Protein AF-0000000085178852 (afdb_homodimer)

Foldseek 3Di:
DPPPPPPPPCPPPPPPAAKFQADAPVRVVVLVVVDPWDWDWDDDPNFIWIFTQFPNATKIWGQDDQDPVHGFKIKIKGWDDDPDADDPVLQVVCVVPDPQWHWDADPVRIIMIMGMGGRNVIDGSVVVVVSVVVVSVSVVVVCVSGPPD/DPPPPPPPPCPPPPPPFAWFQADAPVRVVVLVVVDPWDWDWDDDPNFIWIFTQFPNATKIKGQDDQDPVHGFKIKIKGWDDDPDADDPVLQVVCVVPDPQWHWDADPVRIIMIMGMGGRNVIDGSVVVVVSVVVVSVSVVVVCVSGPPD

Structure (mmCIF, N/CA/C/O backbone):
data_AF-0000000085178852-model_v1
#
loop_
_entity.id
_entity.type
_entity.pdbx_description
1 polymer 'Bacterial sensory transduction regulator'
#
loop_
_atom_site.group_PDB
_atom_site.id
_atom_site.type_symbol
_atom_site.label_atom_id
_atom_site.label_alt_id
_atom_site.label_comp_id
_atom_site.label_asym_id
_atom_site.label_entity_id
_atom_site.label_seq_id
_atom_site.pdbx_PDB_ins_code
_atom_site.Cartn_x
_atom_site.Cartn_y
_atom_site.Cartn_z
_atom_site.occupancy
_atom_site.B_iso_or_equiv
_atom_site.auth_seq_id
_atom_site.auth_comp_id
_atom_site.auth_asym_id
_atom_site.auth_atom_id
_atom_site.pdbx_PDB_model_num
ATOM 1 N N . MET A 1 1 ? -17.406 60.781 24.25 1 46.75 1 MET A N 1
ATOM 2 C CA . MET A 1 1 ? -17.312 59.375 24.594 1 46.75 1 MET A CA 1
ATOM 3 C C . MET A 1 1 ? -16.875 58.531 23.391 1 46.75 1 MET A C 1
ATOM 5 O O . MET A 1 1 ? -17.625 58.438 22.406 1 46.75 1 MET A O 1
ATOM 9 N N . ARG A 1 2 ? -15.539 58.5 23 1 60.78 2 ARG A N 1
ATOM 10 C CA . ARG A 1 2 ? -14.93 57.719 21.922 1 60.78 2 ARG A CA 1
ATOM 11 C C . ARG A 1 2 ? -15.078 56.219 22.203 1 60.78 2 ARG A C 1
ATOM 13 O O . ARG A 1 2 ? -14.648 55.75 23.25 1 60.78 2 ARG A O 1
ATOM 20 N N . ILE A 1 3 ? -16.094 55.625 21.688 1 59.5 3 ILE A N 1
ATOM 21 C CA . ILE A 1 3 ? -16.312 54.188 21.75 1 59.5 3 ILE A CA 1
ATOM 22 C C . ILE A 1 3 ? -15.18 53.469 21.016 1 59.5 3 ILE A C 1
ATOM 24 O O . ILE A 1 3 ? -14.984 53.688 19.812 1 59.5 3 ILE A O 1
ATOM 28 N N . LEU A 1 4 ? -14.078 53.188 21.75 1 59.62 4 LEU A N 1
ATOM 29 C CA . LEU A 1 4 ? -13.047 52.281 21.234 1 59.62 4 LEU A CA 1
ATOM 30 C C . LEU A 1 4 ? -13.617 50.906 20.891 1 59.62 4 LEU A C 1
ATOM 32 O O . LEU A 1 4 ? -14.102 50.219 21.781 1 59.62 4 LEU A O 1
ATOM 36 N N . VAL A 1 5 ? -14.039 50.656 19.641 1 57.19 5 VAL A N 1
ATOM 37 C CA . VAL A 1 5 ? -14.477 49.375 19.141 1 57.19 5 VAL A CA 1
ATOM 38 C C . VAL A 1 5 ? -13.289 48.406 19.109 1 57.19 5 VAL A C 1
ATOM 40 O O . VAL A 1 5 ? -12.32 48.625 18.375 1 57.19 5 VAL A O 1
ATOM 43 N N . ILE A 1 6 ? -12.961 47.719 20.234 1 55.25 6 ILE A N 1
ATOM 44 C CA . ILE A 1 6 ? -11.992 46.625 20.219 1 55.25 6 ILE A CA 1
ATOM 45 C C . ILE A 1 6 ? -12.469 45.531 19.281 1 55.25 6 ILE A C 1
ATOM 47 O O . ILE A 1 6 ? -13.523 44.938 19.5 1 55.25 6 ILE A O 1
ATOM 51 N N . LEU A 1 7 ? -12.133 45.562 18 1 52.34 7 LEU A N 1
ATOM 52 C CA . LEU A 1 7 ? -12.367 44.438 17.078 1 52.34 7 LEU A CA 1
ATOM 53 C C . LEU A 1 7 ? -11.672 43.188 17.578 1 52.34 7 LEU A C 1
ATOM 55 O O . LEU A 1 7 ? -10.445 43.125 17.594 1 52.34 7 LEU A O 1
ATOM 59 N N . LEU A 1 8 ? -12.289 42.438 18.531 1 49.09 8 LEU A N 1
ATOM 60 C CA . LEU A 1 8 ? -11.797 41.125 18.891 1 49.09 8 LEU A CA 1
ATOM 61 C C . LEU A 1 8 ? -11.75 40.219 17.672 1 49.09 8 LEU A C 1
ATOM 63 O O . LEU A 1 8 ? -12.789 39.844 17.109 1 49.09 8 LEU A O 1
ATOM 67 N N . MET A 1 9 ? -10.75 40.312 16.891 1 46.34 9 MET A N 1
ATOM 68 C CA . MET A 1 9 ? -10.539 39.312 15.844 1 46.34 9 MET A CA 1
ATOM 69 C C . MET A 1 9 ? -10.508 37.906 16.438 1 46.34 9 MET A C 1
ATOM 71 O O . MET A 1 9 ? -9.617 37.594 17.234 1 46.34 9 MET A O 1
ATOM 75 N N . LEU A 1 10 ? -11.695 37.312 16.641 1 44.72 10 LEU A N 1
ATOM 76 C CA . LEU A 1 10 ? -11.734 35.906 16.953 1 44.72 10 LEU A CA 1
ATOM 77 C C . LEU A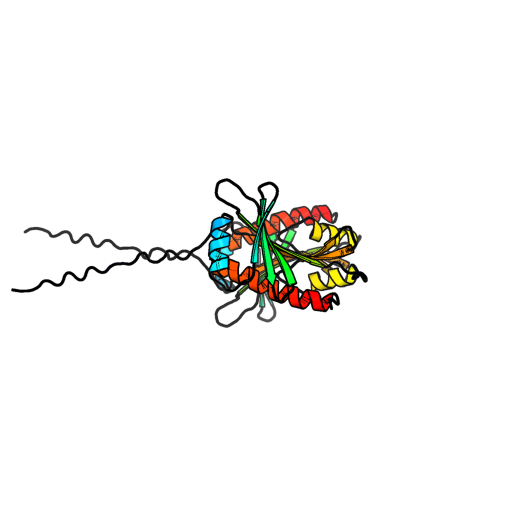 1 10 ? -10.898 35.094 15.961 1 44.72 10 LEU A C 1
ATOM 79 O O . LEU A 1 10 ? -11.273 34.969 14.797 1 44.72 10 LEU A O 1
ATOM 83 N N . LEU A 1 11 ? -9.617 35.188 16.047 1 42.09 11 LEU A N 1
ATOM 84 C CA . LEU A 1 11 ? -8.875 34.156 15.32 1 42.09 11 LEU A CA 1
ATOM 85 C C . LEU A 1 11 ? -9.445 32.781 15.602 1 42.09 11 LEU A C 1
ATOM 87 O O . LEU A 1 11 ? -9.328 32.281 16.719 1 42.09 11 LEU A O 1
ATOM 91 N N . GLY A 1 12 ? -10.641 32.469 15.07 1 38.91 12 GLY A N 1
ATOM 92 C CA . GLY A 1 12 ? -11.117 31.109 15.188 1 38.91 12 GLY A CA 1
ATOM 93 C C . GLY A 1 12 ? -10.023 30.078 15.016 1 38.91 12 GLY A C 1
ATOM 94 O O . GLY A 1 12 ? -8.984 30.359 14.406 1 38.91 12 GLY A O 1
ATOM 95 N N . PRO A 1 13 ? -9.812 29.25 16.016 1 39.91 13 PRO A N 1
ATOM 96 C CA . PRO A 1 13 ? -8.852 28.172 15.766 1 39.91 13 PRO A CA 1
ATOM 97 C C . PRO A 1 13 ? -8.805 27.734 14.305 1 39.91 13 PRO A C 1
ATOM 99 O O . PRO A 1 13 ? -9.844 27.656 13.641 1 39.91 13 PRO A O 1
ATOM 102 N N . THR A 1 14 ? -7.906 28.266 13.539 1 39.12 14 THR A N 1
ATOM 103 C CA . THR A 1 14 ? -7.684 27.531 12.305 1 39.12 14 THR A CA 1
ATOM 104 C C . THR A 1 14 ? -7.984 26.047 12.492 1 39.12 14 THR A C 1
ATOM 106 O O . THR A 1 14 ? -7.547 25.438 13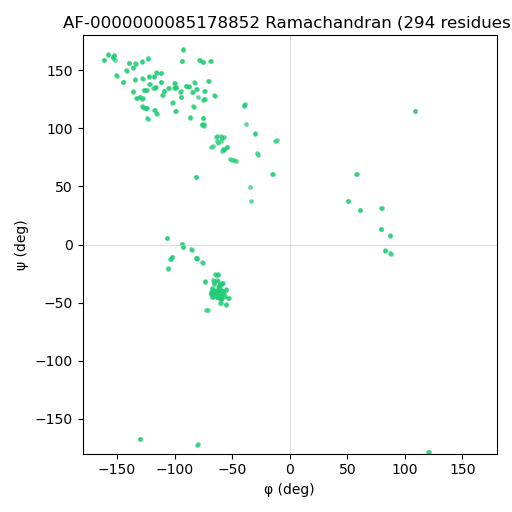.477 1 39.12 14 THR A O 1
ATOM 109 N N . LEU A 1 15 ? -9.156 25.641 12.492 1 37.12 15 LEU A N 1
ATOM 110 C CA . LEU A 1 15 ? -9.398 24.203 12.375 1 37.12 15 LEU A CA 1
ATOM 111 C C . LEU A 1 15 ? -8.148 23.484 11.898 1 37.12 15 LEU A C 1
ATOM 113 O O . LEU A 1 15 ? -7.645 23.766 10.805 1 37.12 15 LEU A O 1
ATOM 117 N N . ALA A 1 16 ? -6.961 23.516 12.625 1 45.66 16 ALA A N 1
ATOM 118 C CA . ALA A 1 16 ? -5.84 22.609 12.43 1 45.66 16 ALA A CA 1
ATOM 119 C C . ALA A 1 16 ? -6.23 21.438 11.516 1 45.66 16 ALA A C 1
ATOM 121 O O . ALA A 1 16 ? -7.18 20.703 11.812 1 45.66 16 ALA A O 1
ATOM 122 N N . GLN A 1 17 ? -6.137 21.391 10.305 1 54.62 17 GLN A N 1
ATOM 123 C CA . GLN A 1 17 ? -6.414 20.438 9.234 1 54.62 17 GLN A CA 1
ATOM 124 C C . GLN A 1 17 ? -6.031 19.031 9.648 1 54.62 17 GLN A C 1
ATOM 126 O O . GLN A 1 17 ? -5.168 18.828 10.508 1 54.62 17 GLN A O 1
ATOM 131 N N . GLY A 1 18 ? -7.223 17.953 9.648 1 75.69 18 GLY A N 1
ATOM 132 C CA . GLY A 1 18 ? -7.602 16.562 9.883 1 75.69 18 GLY A CA 1
ATOM 133 C C . GLY A 1 18 ? -6.504 15.578 9.523 1 75.69 18 GLY A C 1
ATOM 134 O O . GLY A 1 18 ? -6.758 14.57 8.867 1 75.69 18 GLY A O 1
ATOM 135 N N . VAL A 1 19 ? -5.312 15.961 9.797 1 91.81 19 VAL A N 1
ATOM 136 C CA . VAL A 1 19 ? -4.254 14.977 9.602 1 91.81 19 VAL A CA 1
ATOM 137 C C . VAL A 1 19 ? -4.215 14.023 10.797 1 91.81 19 VAL A C 1
ATOM 139 O O . VAL A 1 19 ? -4.176 14.461 11.953 1 91.81 19 VAL A O 1
ATOM 142 N N . ARG A 1 20 ? -4.27 12.742 10.477 1 95.75 20 ARG A N 1
ATOM 143 C CA . ARG A 1 20 ? -4.328 11.695 11.5 1 95.75 20 ARG A CA 1
ATOM 144 C C . ARG A 1 20 ? -3.102 10.797 11.43 1 95.75 20 ARG A C 1
ATOM 146 O O . ARG A 1 20 ? -2.654 10.43 10.344 1 95.75 20 ARG A O 1
ATOM 153 N N . THR A 1 21 ? -2.549 10.516 12.602 1 97.44 21 THR A N 1
ATOM 154 C CA . THR A 1 21 ? -1.5 9.508 12.68 1 97.44 21 THR A CA 1
ATOM 155 C C . THR A 1 21 ? -2.053 8.195 13.227 1 97.44 21 THR A C 1
ATOM 157 O O . THR A 1 21 ? -1.367 7.172 13.211 1 97.44 21 THR A O 1
ATOM 160 N N . ALA A 1 22 ? -3.209 8.234 13.703 1 98 22 ALA A N 1
ATOM 161 C CA . ALA A 1 22 ? -4.004 7.125 14.227 1 98 22 ALA A CA 1
ATOM 162 C C . ALA A 1 22 ? -5.484 7.496 14.289 1 98 22 ALA A C 1
ATOM 164 O O . ALA A 1 22 ? -5.84 8.672 14.203 1 98 22 ALA A O 1
ATOM 165 N N . LEU A 1 23 ? -6.316 6.504 14.328 1 97.19 23 LEU A N 1
ATOM 166 C CA . LEU A 1 23 ? -7.734 6.766 14.562 1 97.19 23 LEU A CA 1
ATOM 167 C C . LEU A 1 23 ? -8.391 5.594 15.281 1 97.19 23 LEU A C 1
ATOM 169 O O . LEU A 1 23 ? -8.008 4.441 15.078 1 97.19 23 LEU A O 1
ATOM 173 N N . ASN A 1 24 ? -9.281 5.836 16.094 1 95.88 24 ASN A N 1
ATOM 174 C CA . ASN A 1 24 ? -10.039 4.754 16.703 1 95.88 24 ASN A CA 1
ATOM 175 C C . ASN A 1 24 ? -11.305 4.438 15.93 1 95.88 24 ASN A C 1
ATOM 177 O O . ASN A 1 24 ? -11.68 5.18 15.016 1 95.88 24 ASN A O 1
ATOM 181 N N . PRO A 1 25 ? -11.93 3.289 16.266 1 96.44 25 PRO A N 1
ATOM 182 C CA . PRO A 1 25 ? -13.102 2.865 15.492 1 96.44 25 PRO A CA 1
ATOM 183 C C . PRO A 1 25 ? -14.219 3.908 15.492 1 96.44 25 PRO A C 1
ATOM 185 O O . PRO A 1 25 ? -14.906 4.078 14.484 1 96.44 25 PRO A O 1
ATOM 188 N N . ASP A 1 26 ? -14.406 4.656 16.531 1 95.62 26 ASP A N 1
ATOM 189 C CA . ASP A 1 26 ? -15.453 5.676 16.594 1 95.62 26 ASP A CA 1
ATOM 190 C C . ASP A 1 26 ? -15.148 6.828 15.641 1 95.62 26 ASP A C 1
ATOM 192 O O . ASP A 1 26 ? -16.047 7.371 15 1 95.62 26 ASP A O 1
ATOM 196 N N . GLU A 1 27 ? -13.945 7.195 15.586 1 96.38 27 GLU A N 1
ATOM 197 C CA . GLU A 1 27 ? -13.523 8.242 14.664 1 96.38 27 GLU A CA 1
ATOM 198 C C . GLU A 1 27 ? -13.688 7.793 13.211 1 96.38 27 GLU A C 1
ATOM 200 O O . GLU A 1 27 ? -14.102 8.578 12.359 1 96.38 27 GLU A O 1
ATOM 205 N N . LEU A 1 28 ? -13.305 6.512 12.969 1 97.44 28 LEU A N 1
ATOM 206 C CA . LEU A 1 28 ? -13.508 5.977 11.625 1 97.44 28 LEU A CA 1
ATOM 207 C C . LEU A 1 28 ? -14.984 5.953 11.273 1 97.44 28 LEU A C 1
ATOM 209 O O . LEU A 1 28 ? -15.367 6.297 10.148 1 97.44 28 LEU A O 1
ATOM 213 N N . ASP A 1 29 ? -15.805 5.625 12.203 1 96.94 29 ASP A N 1
ATOM 214 C CA . ASP A 1 29 ? -17.25 5.621 12.016 1 96.94 29 ASP A CA 1
ATOM 215 C C . ASP A 1 29 ? -17.766 7.008 11.633 1 96.94 29 ASP A C 1
ATOM 217 O O . ASP A 1 29 ? -18.562 7.148 10.711 1 96.94 29 ASP A O 1
ATOM 221 N N . ALA A 1 30 ? -17.297 7.984 12.359 1 96.19 30 ALA A N 1
ATOM 222 C CA . ALA A 1 30 ? -17.688 9.367 12.086 1 96.19 30 ALA A CA 1
ATOM 223 C C . ALA A 1 30 ? -17.266 9.789 10.68 1 96.19 30 ALA A C 1
ATOM 225 O O . ALA A 1 30 ? -18.016 10.469 9.977 1 96.19 30 ALA A O 1
ATOM 226 N N . LEU A 1 31 ? -16.078 9.383 10.336 1 96.19 31 LEU A N 1
ATOM 227 C CA . LEU A 1 31 ? -15.586 9.695 9 1 96.19 31 LEU A CA 1
ATOM 228 C C . LEU A 1 31 ? -16.453 9.039 7.934 1 96.19 31 LEU A C 1
ATOM 230 O O . LEU A 1 31 ? -16.812 9.672 6.934 1 96.19 31 LEU A O 1
ATOM 234 N N . LEU A 1 32 ? -16.812 7.766 8.102 1 96.94 32 LEU A N 1
ATOM 235 C CA . LEU A 1 32 ? -17.609 7.023 7.133 1 96.94 32 LEU A CA 1
ATOM 236 C C . LEU A 1 32 ? -19.016 7.621 7.008 1 96.94 32 LEU A C 1
ATOM 238 O O . LEU A 1 32 ? -19.625 7.559 5.938 1 96.94 32 LEU A O 1
ATOM 242 N N . ARG A 1 33 ? -19.453 8.273 8.047 1 95.88 33 ARG A N 1
ATOM 243 C CA . ARG A 1 33 ? -20.781 8.875 8.047 1 95.88 33 ARG A CA 1
ATOM 244 C C . ARG A 1 33 ? -20.797 10.164 7.227 1 95.88 33 ARG A C 1
ATOM 246 O O . ARG A 1 33 ? -21.875 10.656 6.855 1 95.88 33 ARG A O 1
ATOM 253 N N . SER A 1 34 ? -19.688 10.625 6.973 1 93.31 34 SER A N 1
ATOM 254 C CA . SER A 1 34 ? -19.594 11.898 6.266 1 93.31 34 SER A CA 1
ATOM 255 C C . SER A 1 34 ? -19.781 11.711 4.762 1 93.31 34 SER A C 1
ATOM 257 O O . SER A 1 34 ? -19.922 12.688 4.023 1 93.31 34 SER A O 1
ATOM 259 N N . VAL A 1 35 ? -19.75 10.484 4.266 1 92.81 35 VAL A N 1
ATOM 260 C CA . VAL A 1 35 ? -19.953 10.148 2.857 1 92.81 35 VAL A CA 1
ATOM 261 C C . VAL A 1 35 ? -21.016 9.062 2.725 1 92.81 35 VAL A C 1
ATOM 263 O O . VAL A 1 35 ? -21.266 8.305 3.67 1 92.81 35 VAL A O 1
ATOM 266 N N . PRO A 1 36 ? -21.625 8.961 1.594 1 91.81 36 PRO A N 1
ATOM 267 C CA . PRO A 1 36 ? -22.75 8.031 1.455 1 91.81 36 PRO A CA 1
ATOM 268 C C . PRO A 1 36 ? -22.297 6.59 1.218 1 91.81 36 PRO A C 1
ATOM 270 O O . PRO A 1 36 ? -22.672 5.98 0.212 1 91.81 36 PRO A O 1
ATOM 273 N N . TYR A 1 37 ? -21.578 6.062 2.047 1 92.38 37 TYR A N 1
ATOM 274 C CA . TYR A 1 37 ? -21.25 4.641 2.012 1 92.38 37 TYR A CA 1
ATOM 275 C C . TYR A 1 37 ? -22.297 3.828 2.756 1 92.38 37 TYR A C 1
ATOM 277 O O . TYR A 1 37 ? -22.812 4.262 3.793 1 92.38 37 TYR A O 1
ATOM 285 N N . ARG A 1 38 ? -22.688 2.752 2.158 1 94.75 38 ARG A N 1
ATOM 286 C CA . ARG A 1 38 ? -23.438 1.77 2.924 1 94.75 38 ARG A CA 1
ATOM 287 C C . ARG A 1 38 ? -22.516 0.852 3.713 1 94.75 38 ARG A C 1
ATOM 289 O O . ARG A 1 38 ? -21.641 0.204 3.137 1 94.75 38 ARG A O 1
ATOM 296 N N . TYR A 1 39 ? -22.625 0.866 4.988 1 97.5 39 TYR A N 1
ATOM 297 C CA . TYR A 1 39 ? -21.75 0.034 5.809 1 97.5 39 TYR A CA 1
ATOM 298 C C . TYR A 1 39 ? -22.422 -0.343 7.121 1 97.5 39 TYR A C 1
ATOM 300 O O . TYR A 1 39 ? -23.453 0.234 7.484 1 97.5 39 TYR A O 1
ATOM 308 N N . GLU A 1 40 ? -21.891 -1.405 7.68 1 97.38 40 GLU A N 1
ATOM 309 C CA . GLU A 1 40 ? -22.281 -1.87 9.008 1 97.38 40 GLU A CA 1
ATOM 310 C C . GLU A 1 40 ? -21.062 -2.051 9.914 1 97.38 40 GLU A C 1
ATOM 312 O O . GLU A 1 40 ? -20.078 -2.682 9.523 1 97.38 40 GLU A O 1
ATOM 317 N N . ARG A 1 41 ? -21.125 -1.408 11.047 1 97.5 41 ARG A N 1
ATOM 318 C CA . ARG A 1 41 ? -20.109 -1.64 12.055 1 97.5 41 ARG A CA 1
ATOM 319 C C . ARG A 1 41 ? -20.312 -2.975 12.758 1 97.5 41 ARG A C 1
ATOM 321 O O . ARG A 1 41 ? -21.422 -3.26 13.242 1 97.5 41 ARG A O 1
ATOM 328 N N . VAL A 1 42 ? -19.281 -3.816 12.742 1 97 42 VAL A N 1
ATOM 329 C CA . VAL A 1 42 ? -19.375 -5.125 13.383 1 97 42 VAL A CA 1
ATOM 330 C C . VAL A 1 42 ? -18.281 -5.258 14.445 1 97 42 VAL A C 1
ATOM 332 O O . VAL A 1 42 ? -17.172 -4.766 14.258 1 97 42 VAL A O 1
ATOM 335 N N . GLU A 1 43 ? -18.656 -5.805 15.555 1 93.69 43 GLU A N 1
ATOM 336 C CA . GLU A 1 43 ? -17.703 -6.055 16.641 1 93.69 43 GLU A CA 1
ATOM 337 C C . GLU A 1 43 ? -17.719 -7.523 17.047 1 93.69 43 GLU A C 1
ATOM 339 O O . GLU A 1 43 ? -18.781 -8.086 17.344 1 93.69 43 GLU A O 1
ATOM 344 N N . LYS A 1 44 ? -16.594 -8.125 16.859 1 86.75 44 LYS A N 1
ATOM 345 C CA . LYS A 1 44 ? -16.438 -9.5 17.312 1 86.75 44 LYS A CA 1
ATOM 346 C C . LYS A 1 44 ? -15.125 -9.688 18.062 1 86.75 44 LYS A C 1
ATOM 348 O O . LYS A 1 44 ? -14.055 -9.375 17.531 1 86.75 44 LYS A O 1
ATOM 353 N N . GLY A 1 45 ? -15.195 -10.242 19.328 1 87.69 45 GLY A N 1
ATOM 354 C CA . GLY A 1 45 ? -14 -10.516 20.109 1 87.69 45 GLY A CA 1
ATOM 355 C C . GLY A 1 45 ? -13.188 -9.273 20.422 1 87.69 45 GLY A C 1
ATOM 356 O O . GLY A 1 45 ? -11.953 -9.305 20.359 1 87.69 45 GLY A O 1
ATOM 357 N N . GLY A 1 46 ? -13.828 -8.148 20.531 1 86.69 46 GLY A N 1
ATOM 358 C CA . GLY A 1 46 ? -13.141 -6.914 20.875 1 86.69 46 GLY A CA 1
ATOM 359 C C . GLY A 1 46 ? -12.578 -6.184 19.672 1 86.69 46 GLY A C 1
ATOM 360 O O . GLY A 1 46 ? -11.992 -5.109 19.812 1 86.69 46 GLY A O 1
ATOM 361 N N . GLN A 1 47 ? -12.656 -6.824 18.562 1 91.12 47 GLN A N 1
ATOM 362 C CA . GLN A 1 47 ? -12.172 -6.176 17.359 1 91.12 47 GLN A CA 1
ATOM 363 C C . GLN A 1 47 ? -13.32 -5.574 16.562 1 91.12 47 GLN A C 1
ATOM 365 O O . GLN A 1 47 ? -14.391 -6.176 16.453 1 91.12 47 GLN A O 1
ATOM 370 N N . VAL A 1 48 ? -13.055 -4.379 16.141 1 96.88 48 VAL A N 1
ATOM 371 C CA . VAL A 1 48 ? -14.07 -3.682 15.367 1 96.88 48 VAL A CA 1
ATOM 372 C C . VAL A 1 48 ? -13.734 -3.758 13.875 1 96.88 48 VAL A C 1
ATOM 374 O O . VAL A 1 48 ? -12.57 -3.617 13.492 1 96.88 48 VAL A O 1
ATOM 377 N N . ALA A 1 49 ? -14.719 -4.059 13.07 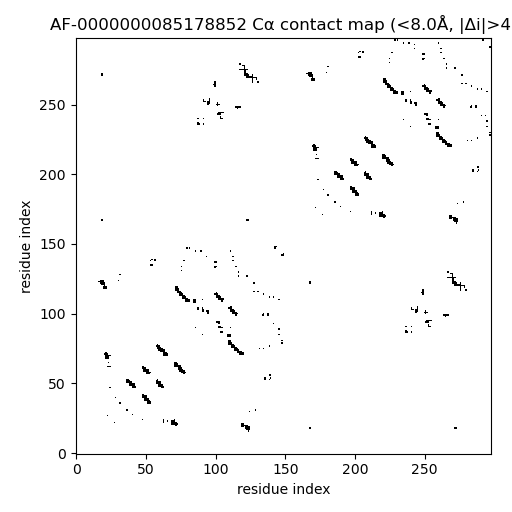1 98.19 49 ALA A N 1
ATOM 378 C CA . ALA A 1 49 ? -14.633 -4.027 11.609 1 98.19 49 ALA A CA 1
ATOM 379 C C . ALA A 1 49 ? -15.844 -3.318 11.008 1 98.19 49 ALA A C 1
ATOM 381 O O . ALA A 1 49 ? -16.875 -3.17 11.664 1 98.19 49 ALA A O 1
ATOM 382 N N . PHE A 1 50 ? -15.672 -2.822 9.883 1 98.69 50 PHE A N 1
ATOM 383 C CA . PHE A 1 50 ? -16.75 -2.211 9.125 1 98.69 50 PHE A CA 1
ATOM 384 C C . PHE A 1 50 ? -17.031 -2.988 7.844 1 98.69 50 PHE A C 1
ATOM 386 O O . PHE A 1 50 ? -16.172 -3.072 6.965 1 98.69 50 PHE A O 1
ATOM 393 N N . LEU A 1 51 ? -18.203 -3.619 7.793 1 98.44 51 LEU A N 1
ATOM 394 C CA . LEU A 1 51 ? -18.656 -4.23 6.547 1 98.44 51 LEU A CA 1
ATOM 395 C C . LEU A 1 51 ? -19.141 -3.172 5.566 1 98.44 51 LEU A C 1
ATOM 397 O O . LEU A 1 51 ? -20.203 -2.561 5.777 1 98.44 51 LEU A O 1
ATOM 401 N N . VAL A 1 52 ? -18.406 -2.949 4.535 1 98.31 52 VAL A N 1
ATOM 402 C CA . VAL A 1 52 ? -18.719 -1.902 3.57 1 98.31 52 VAL A CA 1
ATOM 403 C C . VAL A 1 52 ? -19.125 -2.531 2.24 1 98.31 52 VAL A C 1
ATOM 405 O O . VAL A 1 52 ? -18.562 -3.547 1.829 1 98.31 52 VAL A O 1
ATOM 408 N N . ARG A 1 53 ? -20.109 -1.941 1.644 1 97.38 53 ARG A N 1
ATOM 409 C CA . ARG A 1 53 ? -20.5 -2.334 0.292 1 97.38 53 ARG A CA 1
ATOM 410 C C . ARG A 1 53 ? -19.922 -1.368 -0.742 1 97.38 53 ARG A C 1
ATOM 412 O O . ARG A 1 53 ? -20.297 -0.192 -0.768 1 97.38 53 ARG A O 1
ATOM 419 N N . LEU A 1 54 ? -19.078 -1.877 -1.517 1 97.19 54 LEU A N 1
ATOM 420 C CA . LEU A 1 54 ? -18.406 -1.09 -2.549 1 97.19 54 LEU A CA 1
ATOM 421 C C . LEU A 1 54 ? -18.75 -1.618 -3.939 1 97.19 54 LEU A C 1
ATOM 423 O O . LEU A 1 54 ? -18.344 -2.727 -4.301 1 97.19 54 LEU A O 1
ATOM 427 N N . SER A 1 55 ? -19.406 -0.85 -4.734 1 94.5 55 SER A N 1
ATOM 428 C CA . SER A 1 55 ? -19.891 -1.284 -6.043 1 94.5 55 SER A CA 1
ATOM 429 C C . SER A 1 55 ? -20.656 -2.6 -5.945 1 94.5 55 SER A C 1
ATOM 431 O O . SER A 1 55 ? -20.438 -3.512 -6.746 1 94.5 55 SER A O 1
ATOM 433 N N . GLY A 1 56 ? -21.391 -2.742 -4.891 1 95.06 56 GLY A N 1
ATOM 434 C CA . GLY A 1 56 ? -22.25 -3.896 -4.684 1 95.06 56 GLY A CA 1
ATOM 435 C C . GLY A 1 56 ? -21.516 -5.094 -4.109 1 95.06 56 GLY A C 1
ATOM 436 O O . GLY A 1 56 ? -22.141 -6.109 -3.783 1 95.06 56 GLY A O 1
ATOM 437 N N . LEU A 1 57 ? -20.266 -4.941 -3.986 1 97.38 57 LEU A N 1
ATOM 438 C CA . LEU A 1 57 ? -19.453 -6.051 -3.5 1 97.38 57 LEU A CA 1
ATOM 439 C C . LEU A 1 57 ? -19.125 -5.875 -2.021 1 97.38 57 LEU A C 1
ATOM 441 O O . LEU A 1 57 ? -18.828 -4.766 -1.572 1 97.38 57 LEU A O 1
ATOM 445 N N . LYS A 1 58 ? -19.188 -6.961 -1.263 1 97.69 58 LYS A N 1
ATOM 446 C CA . LYS A 1 58 ? -18.891 -6.934 0.168 1 97.69 58 LYS A CA 1
ATOM 447 C C . LYS A 1 58 ? -17.391 -6.801 0.418 1 97.69 58 LYS A C 1
ATOM 449 O O . LYS A 1 58 ? -16.594 -7.496 -0.204 1 97.69 58 LYS A O 1
ATOM 454 N N . SER A 1 59 ? -17.094 -5.883 1.293 1 98.62 59 SER A N 1
ATOM 455 C CA . SER A 1 59 ? -15.719 -5.672 1.728 1 98.62 59 SER A CA 1
ATOM 456 C C . SER A 1 59 ? -15.641 -5.395 3.225 1 98.62 59 SER A C 1
ATOM 458 O O . SER A 1 59 ? -16.641 -5.012 3.838 1 98.62 59 SER A O 1
ATOM 460 N N . LEU A 1 60 ? -14.508 -5.672 3.775 1 98.56 60 LEU A N 1
ATOM 461 C CA . LEU A 1 60 ? -14.25 -5.305 5.16 1 98.56 60 LEU A CA 1
ATOM 462 C C . LEU A 1 60 ? -13.211 -4.188 5.242 1 98.56 60 LEU A C 1
ATOM 464 O O . LEU A 1 60 ? -12.188 -4.23 4.555 1 98.56 60 LEU A O 1
ATOM 468 N N . LEU A 1 61 ? -13.555 -3.176 5.965 1 98.81 61 LEU A N 1
ATOM 469 C CA . LEU A 1 61 ? -12.609 -2.16 6.41 1 98.81 61 LEU A CA 1
ATOM 470 C C . LEU A 1 61 ? -12.227 -2.377 7.867 1 98.81 61 LEU A C 1
ATOM 472 O O . LEU A 1 61 ? -13.086 -2.361 8.75 1 98.81 61 LEU A O 1
ATOM 476 N N . LEU A 1 62 ? -10.93 -2.539 8.078 1 98.5 62 LEU A N 1
ATOM 477 C CA . LEU A 1 62 ? -10.453 -2.939 9.398 1 98.5 62 LEU A CA 1
ATOM 478 C C . LEU A 1 62 ? -9.43 -1.943 9.938 1 98.5 62 LEU A C 1
ATOM 480 O O . LEU A 1 62 ? -8.383 -1.731 9.328 1 98.5 62 LEU A O 1
ATOM 484 N N . PRO A 1 63 ? -9.789 -1.303 11.07 1 98.44 63 PRO A N 1
ATOM 485 C CA . PRO A 1 63 ? -8.688 -0.651 11.773 1 98.44 63 PRO A CA 1
ATOM 486 C C . PRO A 1 63 ? -7.664 -1.647 12.32 1 98.44 63 PRO A C 1
ATOM 488 O O . PRO A 1 63 ? -8.039 -2.648 12.938 1 98.44 63 PRO A O 1
ATOM 491 N N . MET A 1 64 ? -6.41 -1.39 12 1 98 64 MET A N 1
ATOM 492 C CA . MET A 1 64 ? -5.348 -2.338 12.336 1 98 64 MET A CA 1
ATOM 493 C C . MET A 1 64 ? -4.27 -1.672 13.18 1 98 64 MET A C 1
ATOM 495 O O . MET A 1 64 ? -4.16 -0.444 13.203 1 98 64 MET A O 1
ATOM 499 N N . ASN A 1 65 ? -3.48 -2.539 13.883 1 97.69 65 ASN A N 1
ATOM 500 C CA . ASN A 1 65 ? -2.385 -2.068 14.727 1 97.69 65 ASN A CA 1
ATOM 501 C C . ASN A 1 65 ? -2.875 -1.104 15.797 1 97.69 65 ASN A C 1
ATOM 503 O O . ASN A 1 65 ? -2.363 0.011 15.922 1 97.69 65 ASN A O 1
ATOM 507 N N . CYS A 1 66 ? -3.75 -1.617 16.625 1 96.25 66 CYS A N 1
ATOM 508 C CA . CYS A 1 66 ? -4.426 -0.783 17.609 1 96.25 66 CYS A CA 1
ATOM 509 C C . CYS A 1 66 ? -3.701 -0.826 18.953 1 96.25 66 CYS A C 1
ATOM 511 O O . CYS A 1 66 ? -3.371 -1.904 19.453 1 96.25 66 CYS A O 1
ATOM 513 N N . GLU A 1 67 ? -3.451 0.364 19.359 1 93 67 GLU A N 1
ATOM 514 C CA . GLU A 1 67 ? -2.879 0.597 20.688 1 93 67 GLU A CA 1
ATOM 515 C C . GLU A 1 67 ? -3.666 1.659 21.453 1 93 67 GLU A C 1
ATOM 517 O O . GLU A 1 67 ? -4.809 1.963 21.109 1 93 67 GLU A O 1
ATOM 522 N N . GLU A 1 68 ? -3.15 2.145 22.531 1 91.69 68 GLU A N 1
ATOM 523 C CA . GLU A 1 68 ? -3.842 3.121 23.375 1 91.69 68 GLU A CA 1
ATOM 524 C C . GLU A 1 68 ? -4.141 4.398 22.594 1 91.69 68 GLU A C 1
ATOM 526 O O . GLU A 1 68 ? -5.215 4.988 22.75 1 91.69 68 GLU A O 1
ATOM 531 N N . LYS A 1 69 ? -3.314 4.77 21.719 1 91.56 69 LYS A N 1
ATOM 532 C CA . LYS A 1 69 ? -3.453 6.031 21 1 91.56 69 LYS A CA 1
ATOM 533 C C . LYS A 1 69 ? -4.367 5.875 19.781 1 91.56 69 LYS A C 1
ATOM 535 O O . LYS A 1 69 ? -4.645 6.848 19.078 1 91.56 69 LYS A O 1
ATOM 540 N N . GLY A 1 70 ? -4.797 4.625 19.562 1 96.12 70 GLY A N 1
ATOM 541 C CA . GLY A 1 70 ? -5.598 4.34 18.375 1 96.12 70 GLY A CA 1
ATOM 542 C C . GLY A 1 70 ? -4.961 3.322 17.453 1 96.12 70 GLY A C 1
ATOM 543 O O . GLY A 1 70 ? -3.947 2.713 17.797 1 96.12 70 GLY A O 1
ATOM 544 N N . CYS A 1 71 ? -5.668 3.117 16.406 1 98.19 71 CYS A N 1
ATOM 545 C CA . CYS A 1 71 ? -5.164 2.223 15.367 1 98.19 71 CYS A CA 1
ATOM 546 C C . CYS A 1 71 ? -4.355 2.994 14.328 1 98.19 71 CYS A C 1
ATOM 548 O O . CYS A 1 71 ? -4.793 4.043 13.852 1 98.19 71 CYS A O 1
ATOM 550 N N . THR A 1 72 ? -3.205 2.471 13.906 1 98.56 72 THR A N 1
ATOM 551 C CA . THR A 1 72 ? -2.275 3.273 13.117 1 98.56 72 THR A CA 1
ATOM 552 C C . THR A 1 72 ? -2.289 2.84 11.656 1 98.56 72 THR A C 1
ATOM 554 O O . THR A 1 72 ? -1.467 3.297 10.859 1 98.56 72 THR A O 1
ATOM 557 N N . SER A 1 73 ? -3.18 1.915 11.273 1 98.81 73 SER A N 1
ATOM 558 C CA . SER A 1 73 ? -3.324 1.53 9.875 1 98.81 73 SER A CA 1
ATOM 559 C C . SER A 1 73 ? -4.727 1.005 9.586 1 98.81 73 SER A C 1
ATOM 561 O O . SER A 1 73 ? -5.496 0.74 10.508 1 98.81 73 SER A O 1
ATOM 563 N N . LEU A 1 74 ? -5.074 0.992 8.344 1 98.81 74 LEU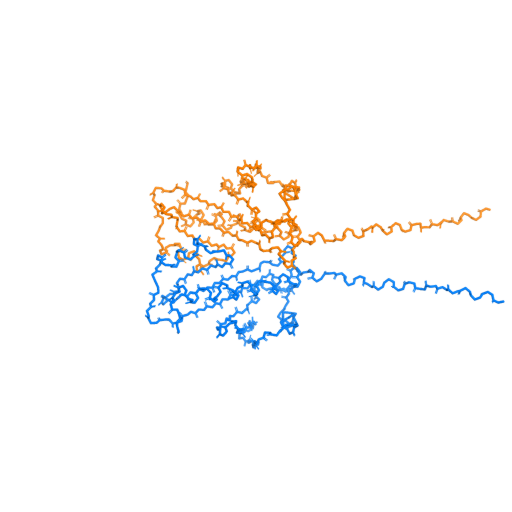 A N 1
ATOM 564 C CA . LEU A 1 74 ? -6.324 0.43 7.848 1 98.81 74 LEU A CA 1
ATOM 565 C C . LEU A 1 74 ? -6.059 -0.661 6.816 1 98.81 74 LEU A C 1
ATOM 567 O O . LEU A 1 74 ? -5.094 -0.576 6.051 1 98.81 74 LEU A O 1
ATOM 571 N N . MET A 1 75 ? -6.863 -1.63 6.832 1 98.94 75 MET A N 1
ATOM 572 C CA . MET A 1 75 ? -6.879 -2.646 5.781 1 98.94 75 MET A CA 1
ATOM 573 C C . MET A 1 75 ? -8.258 -2.758 5.152 1 98.94 75 MET A C 1
ATOM 575 O O . MET A 1 75 ? -9.273 -2.727 5.855 1 98.94 75 MET A O 1
ATOM 579 N N . LEU A 1 76 ? -8.328 -2.773 3.865 1 98.94 76 LEU A N 1
ATOM 580 C CA . LEU A 1 76 ? -9.508 -3.186 3.119 1 98.94 76 LEU A CA 1
ATOM 581 C C . LEU A 1 76 ? -9.32 -4.574 2.518 1 98.94 76 LEU A C 1
ATOM 583 O O . LEU A 1 76 ? -8.25 -4.879 1.982 1 98.94 76 LEU A O 1
ATOM 587 N N . THR A 1 77 ? -10.359 -5.414 2.67 1 98.94 77 THR A N 1
ATOM 588 C CA . THR A 1 77 ? -10.227 -6.77 2.139 1 98.94 77 THR A CA 1
ATOM 589 C C . THR A 1 77 ? -11.562 -7.262 1.595 1 98.94 77 THR A C 1
ATOM 591 O O . THR A 1 77 ? -12.625 -6.941 2.141 1 98.94 77 THR A O 1
ATOM 594 N N . ALA A 1 78 ? -11.523 -7.938 0.502 1 98.88 78 ALA A N 1
ATOM 595 C CA . ALA A 1 78 ? -12.648 -8.633 -0.108 1 98.88 78 ALA A CA 1
ATOM 596 C C . ALA A 1 78 ? -12.242 -10.023 -0.586 1 98.88 78 ALA A C 1
ATOM 598 O O . ALA A 1 78 ? -11.188 -10.195 -1.193 1 98.88 78 ALA A O 1
ATOM 599 N N . SER A 1 79 ? -12.969 -10.945 -0.286 1 98.69 79 SER A N 1
ATOM 600 C CA . SER A 1 79 ? -12.75 -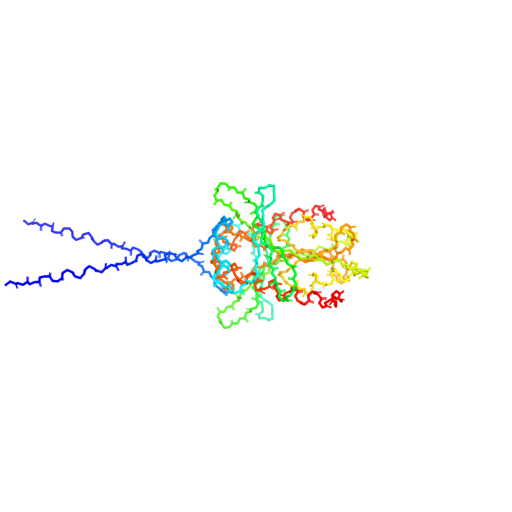12.32 -0.711 1 98.69 79 SER A CA 1
ATOM 601 C C . SER A 1 79 ? -13.883 -12.805 -1.616 1 98.69 79 SER A C 1
ATOM 603 O O . SER A 1 79 ? -15.039 -12.414 -1.442 1 98.69 79 SER A O 1
ATOM 605 N N . PHE A 1 80 ? -13.578 -13.656 -2.504 1 98.62 80 PHE A N 1
ATOM 606 C CA . PHE A 1 80 ? -14.531 -14.164 -3.48 1 98.62 80 PHE A CA 1
ATOM 607 C C . PHE A 1 80 ? -14.609 -15.688 -3.42 1 98.62 80 PHE A C 1
ATOM 609 O O . PHE A 1 80 ? -13.664 -16.375 -3.799 1 98.62 80 PHE A O 1
ATOM 616 N N . GLY A 1 81 ? -15.703 -16.203 -2.922 1 97.94 81 GLY A N 1
ATOM 617 C CA . GLY A 1 81 ? -15.953 -17.625 -2.992 1 97.94 81 GLY A CA 1
ATOM 618 C C . GLY A 1 81 ? -16.391 -18.094 -4.371 1 97.94 81 GLY A C 1
ATOM 619 O O . GLY A 1 81 ? -17.547 -17.891 -4.758 1 97.94 81 GLY A O 1
ATOM 620 N N . MET A 1 82 ? -15.438 -18.688 -5.047 1 96.88 82 MET A N 1
ATOM 621 C CA . MET A 1 82 ? -15.727 -19.047 -6.43 1 96.88 82 MET A CA 1
ATOM 622 C C . MET A 1 82 ? -15.656 -20.562 -6.621 1 96.88 82 MET A C 1
ATOM 624 O O . MET A 1 82 ? -14.805 -21.219 -6.027 1 96.88 82 MET A O 1
ATOM 628 N N . LYS A 1 83 ? -16.5 -21.078 -7.457 1 96 83 LYS A N 1
ATOM 629 C CA . LYS A 1 83 ? -16.422 -22.484 -7.852 1 96 83 LYS A CA 1
ATOM 630 C C . LYS A 1 83 ? -15.219 -22.734 -8.758 1 96 83 LYS A C 1
ATOM 632 O O . LYS A 1 83 ? -14.406 -23.625 -8.484 1 96 83 LYS A O 1
ATOM 637 N N . GLU A 1 84 ? -15.211 -21.969 -9.844 1 96.38 84 GLU A N 1
ATOM 638 C CA . GLU A 1 84 ? -14.023 -22 -10.695 1 96.38 84 GLU A CA 1
ATOM 639 C C . GLU A 1 84 ? -12.969 -21.016 -10.219 1 96.38 84 GLU A C 1
ATOM 641 O O . GLU A 1 84 ? -13.102 -19.797 -10.422 1 96.38 84 GLU A O 1
ATOM 646 N N . LYS A 1 85 ? -11.945 -21.562 -9.703 1 97.44 85 LYS A N 1
ATOM 647 C CA . LYS A 1 85 ? -10.906 -20.734 -9.094 1 97.44 85 LYS A CA 1
ATOM 648 C C . LYS A 1 85 ? -9.938 -20.203 -10.148 1 97.44 85 LYS A C 1
ATOM 650 O O . LYS A 1 85 ? -9.586 -20.922 -11.094 1 97.44 85 LYS A O 1
ATOM 655 N N . PRO A 1 86 ? -9.547 -18.953 -9.984 1 98.62 86 PRO A N 1
ATOM 656 C CA . PRO A 1 86 ? -8.492 -18.484 -10.891 1 98.62 86 PRO A CA 1
ATOM 657 C C . PRO A 1 86 ? -7.141 -19.141 -10.617 1 98.62 86 PRO A C 1
ATOM 659 O O . PRO A 1 86 ? -6.914 -19.656 -9.523 1 98.62 86 PRO A O 1
ATOM 662 N N . SER A 1 87 ? -6.301 -19.125 -11.641 1 98.75 87 SER A N 1
ATOM 663 C CA . SER A 1 87 ? -4.961 -19.688 -11.484 1 98.75 87 SER A CA 1
ATOM 664 C C . SER A 1 87 ? -4.043 -18.719 -10.75 1 98.75 87 SER A C 1
ATOM 666 O O . SER A 1 87 ? -4.32 -17.516 -10.688 1 98.75 87 SER A O 1
ATOM 668 N N . LEU A 1 88 ? -2.975 -19.281 -10.172 1 98.88 88 LEU A N 1
ATOM 669 C CA . LEU A 1 88 ? -1.948 -18.438 -9.57 1 98.88 88 LEU A CA 1
ATOM 670 C C . LEU A 1 88 ? -1.342 -17.5 -10.609 1 98.88 88 LEU A C 1
ATOM 672 O O . LEU A 1 88 ? -0.956 -16.375 -10.281 1 98.88 88 LEU A O 1
ATOM 676 N N . GLU A 1 89 ? -1.23 -17.969 -11.867 1 98.88 89 GLU A N 1
ATOM 677 C CA . GLU A 1 89 ? -0.724 -17.109 -12.93 1 98.88 89 GLU A CA 1
ATOM 678 C C . GLU A 1 89 ? -1.607 -15.875 -13.117 1 98.88 89 GLU A C 1
ATOM 680 O O . GLU A 1 89 ? -1.104 -14.766 -13.312 1 98.88 89 GLU A O 1
ATOM 685 N N . ARG A 1 90 ? -2.873 -16.094 -13.055 1 98.94 90 ARG A N 1
ATOM 686 C CA . ARG A 1 90 ? -3.82 -15 -13.227 1 98.94 90 ARG A CA 1
ATOM 687 C C . ARG A 1 90 ? -3.73 -14.008 -12.062 1 98.94 90 ARG A C 1
ATOM 689 O O . ARG A 1 90 ? -3.785 -12.797 -12.273 1 98.94 90 ARG A O 1
ATOM 696 N N . ILE A 1 91 ? -3.59 -14.516 -10.867 1 99 91 ILE A N 1
ATOM 697 C CA . ILE A 1 91 ? -3.455 -13.672 -9.68 1 99 91 ILE A CA 1
ATOM 698 C C . ILE A 1 91 ? -2.133 -12.914 -9.734 1 99 91 ILE A C 1
ATOM 700 O O . ILE A 1 91 ? -2.08 -11.727 -9.414 1 99 91 ILE A O 1
ATOM 704 N N . ASN A 1 92 ? -1.097 -13.625 -10.141 1 99 92 ASN A N 1
ATOM 705 C CA . ASN A 1 92 ? 0.197 -12.977 -10.336 1 99 92 ASN A CA 1
ATOM 706 C C . ASN A 1 92 ? 0.108 -11.828 -11.336 1 99 92 ASN A C 1
ATOM 708 O O . ASN A 1 92 ? 0.708 -10.773 -11.125 1 99 92 ASN A O 1
ATOM 712 N N . ALA A 1 93 ? -0.601 -12.023 -12.398 1 98.94 93 ALA A N 1
ATOM 713 C CA . ALA A 1 93 ? -0.738 -11.008 -13.438 1 98.94 93 ALA A CA 1
ATOM 714 C C . ALA A 1 93 ? -1.445 -9.766 -12.898 1 98.94 93 ALA A C 1
ATOM 716 O O . ALA A 1 93 ? -1.099 -8.641 -13.258 1 98.94 93 ALA A O 1
ATOM 717 N N . TRP A 1 94 ? -2.439 -9.969 -12.102 1 99 94 TRP A N 1
ATOM 718 C CA . TRP A 1 94 ? -3.074 -8.812 -11.461 1 99 94 TRP A CA 1
ATOM 719 C C . TRP A 1 94 ? -2.049 -7.98 -10.703 1 99 94 TRP A C 1
ATOM 721 O O . TRP A 1 94 ? -1.991 -6.758 -10.867 1 99 94 TRP A O 1
ATOM 731 N N . ASN A 1 95 ? -1.277 -8.688 -9.852 1 99 95 ASN A N 1
ATOM 732 C CA . ASN A 1 95 ? -0.307 -7.988 -9.016 1 99 95 ASN A CA 1
ATOM 733 C C . ASN A 1 95 ? 0.757 -7.293 -9.859 1 99 95 ASN A C 1
ATOM 735 O O . ASN A 1 95 ? 1.26 -6.234 -9.477 1 99 95 ASN A O 1
ATOM 739 N N . ARG A 1 96 ? 1.036 -7.848 -10.945 1 98.94 96 ARG A N 1
ATOM 740 C CA . ARG A 1 96 ? 2.023 -7.266 -11.852 1 98.94 96 ARG A CA 1
ATOM 741 C C . ARG A 1 96 ? 1.467 -6.027 -12.547 1 98.94 96 ARG A C 1
ATOM 743 O O . ARG A 1 96 ? 2.193 -5.059 -12.781 1 98.94 96 ARG A O 1
ATOM 750 N N . GLU A 1 97 ? 0.229 -5.961 -12.82 1 98.69 97 GLU A N 1
ATOM 751 C CA . GLU A 1 97 ? -0.328 -4.98 -13.742 1 98.69 97 GLU A CA 1
ATOM 752 C C . GLU A 1 97 ? -1.072 -3.875 -13 1 98.69 97 GLU A C 1
ATOM 754 O O . GLU A 1 97 ? -1.333 -2.809 -13.555 1 98.69 97 GLU A O 1
ATOM 759 N N . ARG A 1 98 ? -1.464 -4.195 -11.766 1 98.88 98 ARG A N 1
ATOM 760 C CA . ARG A 1 98 ? -2.344 -3.258 -11.07 1 98.88 98 ARG A CA 1
ATOM 761 C C . ARG A 1 98 ? -1.677 -2.709 -9.812 1 98.88 98 ARG A C 1
ATOM 763 O O . ARG A 1 98 ? -1.017 -3.449 -9.078 1 98.88 98 ARG A O 1
ATOM 770 N N . ARG A 1 99 ? -1.793 -1.425 -9.641 1 98.94 99 ARG A N 1
ATOM 771 C CA . ARG A 1 99 ? -1.293 -0.727 -8.461 1 98.94 99 ARG A CA 1
ATOM 772 C C . ARG A 1 99 ? -2.387 -0.579 -7.41 1 98.94 99 ARG A C 1
ATOM 774 O O . ARG A 1 99 ? -3.574 -0.694 -7.719 1 98.94 99 ARG A O 1
ATOM 781 N N . PHE A 1 100 ? -2.01 -0.378 -6.141 1 98.94 100 PHE A N 1
ATOM 782 C CA . PHE A 1 100 ? -2.832 0.085 -5.027 1 98.94 100 PHE A CA 1
ATOM 783 C C . PHE A 1 100 ? -3.672 -1.056 -4.465 1 98.94 100 PHE A C 1
ATOM 785 O O . PHE A 1 100 ? -4.625 -0.822 -3.723 1 98.94 100 PHE A O 1
ATOM 792 N N . SER A 1 101 ? -3.371 -2.242 -4.836 1 98.94 101 SER A N 1
ATOM 793 C CA . SER A 1 101 ? -3.971 -3.43 -4.238 1 98.94 101 SER A CA 1
ATOM 794 C C . SER A 1 101 ? -3.029 -4.629 -4.328 1 98.94 101 SER A C 1
ATOM 796 O O . SER A 1 101 ? -2.012 -4.574 -5.02 1 98.94 101 SER A O 1
ATOM 798 N N . ARG A 1 102 ? -3.328 -5.582 -3.545 1 98.94 102 ARG A N 1
ATOM 799 C CA . ARG A 1 102 ? -2.623 -6.859 -3.504 1 98.94 102 ARG A CA 1
ATOM 800 C C . ARG A 1 102 ? -3.602 -8.023 -3.576 1 98.94 102 ARG A C 1
ATOM 802 O O . ARG A 1 102 ? -4.582 -8.062 -2.83 1 98.94 102 ARG A O 1
ATOM 809 N N . ALA A 1 103 ? -3.35 -8.914 -4.527 1 99 103 ALA A N 1
ATOM 810 C CA . ALA A 1 103 ? -4.23 -10.07 -4.703 1 99 103 ALA A CA 1
ATOM 811 C C . ALA A 1 103 ? -3.518 -11.367 -4.32 1 99 103 ALA A C 1
ATOM 813 O O . ALA A 1 103 ? -2.307 -11.492 -4.512 1 99 103 ALA A O 1
ATOM 814 N N . TYR A 1 104 ? -4.254 -12.305 -3.807 1 99 104 TYR A N 1
ATOM 815 C CA . TYR A 1 104 ? -3.73 -13.641 -3.527 1 99 104 TYR A CA 1
ATOM 816 C C . TYR A 1 104 ? -4.855 -14.664 -3.469 1 99 104 TYR A C 1
ATOM 818 O O . TYR A 1 104 ? -6.035 -14.305 -3.502 1 99 104 TYR A O 1
ATOM 826 N N . LEU A 1 105 ? -4.469 -15.883 -3.559 1 98.94 105 LEU A N 1
ATOM 827 C CA . LEU A 1 105 ? -5.395 -16.984 -3.281 1 98.94 105 LEU A CA 1
ATOM 828 C C . LEU A 1 105 ? -5.262 -17.453 -1.838 1 98.94 105 LEU A C 1
ATOM 830 O O . LEU A 1 105 ? -4.152 -17.656 -1.347 1 98.94 105 LEU A O 1
ATOM 834 N N . ASP A 1 106 ? -6.438 -17.578 -1.154 1 98.81 106 ASP A N 1
ATOM 835 C CA . ASP A 1 106 ? -6.383 -18.078 0.216 1 98.81 106 ASP A CA 1
ATOM 836 C C . ASP A 1 106 ? -6.254 -19.594 0.243 1 98.81 106 ASP A C 1
ATOM 838 O O . ASP A 1 106 ? -5.945 -20.219 -0.776 1 98.81 106 ASP A O 1
ATOM 842 N N . GLU A 1 107 ? -6.355 -20.188 1.414 1 97.62 107 GLU A N 1
ATOM 843 C CA . GLU A 1 107 ? -6.098 -21.609 1.594 1 97.62 107 GLU A CA 1
ATOM 844 C C . GLU A 1 107 ? -7.082 -22.453 0.795 1 97.62 107 GLU A C 1
ATOM 846 O O . GLU A 1 107 ? -6.762 -23.578 0.384 1 97.62 107 GLU A O 1
ATOM 851 N N . GLU A 1 108 ? -8.234 -21.969 0.509 1 97.81 108 GLU A N 1
ATOM 852 C CA . GLU A 1 108 ? -9.266 -22.688 -0.231 1 97.81 108 GLU A CA 1
ATOM 853 C C . GLU A 1 108 ? -9.18 -22.391 -1.727 1 97.81 108 GLU A C 1
ATOM 855 O O . GLU A 1 108 ? -9.969 -22.922 -2.514 1 97.81 108 GLU A O 1
ATOM 860 N N . GLY A 1 109 ? -8.281 -21.562 -2.088 1 98.38 109 GLY A N 1
ATOM 861 C CA . GLY A 1 109 ? -8.117 -21.203 -3.486 1 98.38 109 GLY A CA 1
ATOM 862 C C . GLY A 1 109 ? -9 -20.047 -3.914 1 98.38 109 GLY A C 1
ATOM 863 O O . GLY A 1 109 ? -9.055 -19.703 -5.098 1 98.38 109 GLY A O 1
ATOM 864 N N . ASP A 1 110 ? -9.656 -19.438 -2.969 1 98.75 110 ASP A N 1
ATOM 865 C CA . ASP A 1 110 ? -10.492 -18.281 -3.281 1 98.75 110 ASP A CA 1
ATOM 866 C C . ASP A 1 110 ? -9.656 -17.016 -3.402 1 98.75 110 ASP A C 1
ATOM 868 O O . ASP A 1 110 ? -8.773 -16.766 -2.582 1 98.75 110 ASP A O 1
ATOM 872 N N . PRO A 1 111 ? -9.953 -16.25 -4.488 1 98.94 111 PRO A N 1
ATOM 873 C CA . PRO A 1 111 ? -9.195 -15.008 -4.629 1 98.94 111 PRO A CA 1
ATOM 874 C C . PRO A 1 111 ? -9.586 -13.961 -3.59 1 98.94 111 PRO A C 1
ATOM 876 O O . PRO A 1 111 ? -10.758 -13.844 -3.232 1 98.94 111 PRO A O 1
ATOM 879 N N . VAL A 1 112 ? -8.578 -13.25 -3.098 1 98.94 112 VAL A N 1
ATOM 880 C CA . VAL A 1 112 ? -8.727 -12.156 -2.143 1 98.94 112 VAL A CA 1
ATOM 881 C C . VAL A 1 112 ? -8.023 -10.906 -2.676 1 98.94 112 VAL A C 1
ATOM 883 O O . VAL A 1 112 ? -6.934 -10.992 -3.24 1 98.94 112 VAL A O 1
ATOM 886 N N . LEU A 1 113 ? -8.703 -9.797 -2.602 1 99 113 LEU A N 1
ATOM 887 C CA . LEU A 1 113 ? -8.094 -8.5 -2.867 1 99 113 LEU A CA 1
ATOM 888 C C . LEU A 1 113 ? -7.961 -7.691 -1.584 1 99 113 LEU A C 1
ATOM 890 O O . LEU A 1 113 ? -8.914 -7.602 -0.801 1 99 113 LEU A O 1
ATOM 894 N N . GLU A 1 114 ? -6.727 -7.109 -1.359 1 99 114 GLU A N 1
ATOM 895 C CA . GLU A 1 114 ? -6.496 -6.32 -0.154 1 99 114 GLU A CA 1
ATOM 896 C C . GLU A 1 114 ? -5.738 -5.035 -0.475 1 99 114 GLU A C 1
ATOM 898 O O . GLU A 1 114 ? -5.074 -4.941 -1.509 1 99 114 GLU A O 1
ATOM 903 N N . ALA A 1 115 ? -5.93 -4.102 0.289 1 98.94 115 ALA A N 1
ATOM 904 C CA . ALA A 1 115 ? -5.172 -2.854 0.282 1 98.94 115 ALA A CA 1
ATOM 905 C C . ALA A 1 115 ? -4.93 -2.35 1.702 1 98.94 115 ALA A C 1
ATOM 907 O O . ALA A 1 115 ? -5.758 -2.568 2.594 1 98.94 115 ALA A O 1
ATOM 908 N N . ASP A 1 116 ? -3.824 -1.654 1.907 1 98.94 116 ASP A N 1
ATOM 909 C CA . ASP A 1 116 ? -3.416 -1.179 3.225 1 98.94 116 ASP A CA 1
ATOM 910 C C . ASP A 1 116 ? -3.105 0.316 3.197 1 98.94 116 ASP A C 1
ATOM 912 O O . ASP A 1 116 ? -2.547 0.822 2.223 1 98.94 116 ASP A O 1
ATOM 916 N N . LEU A 1 117 ? -3.457 0.944 4.254 1 98.94 117 LEU A N 1
ATOM 917 C CA . LEU A 1 117 ? -3.104 2.35 4.426 1 98.94 117 LEU A CA 1
ATOM 918 C C . LEU A 1 117 ? -2.428 2.576 5.773 1 98.94 117 LEU A C 1
ATOM 920 O O . LEU A 1 117 ? -3.008 2.283 6.824 1 98.94 117 LEU A O 1
ATOM 924 N N . ASP A 1 118 ? -1.208 3.033 5.723 1 98.81 118 ASP A N 1
ATOM 925 C CA . ASP A 1 118 ? -0.474 3.428 6.922 1 98.81 118 ASP A CA 1
ATOM 926 C C . ASP A 1 118 ? -0.8 4.867 7.316 1 98.81 118 ASP A C 1
ATOM 928 O O . ASP A 1 118 ? -0.754 5.773 6.484 1 98.81 118 ASP A O 1
ATOM 932 N N . LEU A 1 119 ? -1.12 5.082 8.602 1 98.38 119 LEU A N 1
ATOM 933 C CA . LEU A 1 119 ? -1.513 6.414 9.055 1 98.38 119 LEU A CA 1
ATOM 934 C C . LEU A 1 119 ? -0.375 7.086 9.82 1 98.38 119 LEU A C 1
ATOM 936 O O . LEU A 1 119 ? -0.417 8.297 10.07 1 98.38 119 LEU A O 1
ATOM 940 N N . GLU A 1 120 ? 0.646 6.363 10.195 1 95.62 120 GLU A N 1
ATOM 941 C CA . GLU A 1 120 ? 1.6 6.777 11.219 1 95.62 120 GLU A CA 1
ATOM 942 C C . GLU A 1 120 ? 2.311 8.07 10.82 1 95.62 120 GLU A C 1
ATOM 944 O O . GLU A 1 120 ? 2.604 8.914 11.672 1 95.62 120 GLU A O 1
ATOM 949 N N . GLY A 1 121 ? 2.6 8.305 9.609 1 95.5 121 GLY A N 1
ATOM 950 C CA . GLY A 1 121 ? 3.309 9.5 9.188 1 95.5 121 GLY A CA 1
ATOM 951 C C . GLY A 1 121 ? 2.406 10.711 9.055 1 95.5 121 GLY A C 1
ATOM 952 O O . GLY A 1 121 ? 2.887 11.844 8.953 1 95.5 121 GLY A O 1
ATOM 953 N N . GLY A 1 122 ? 1.139 10.492 9.094 1 97.62 122 GLY A N 1
ATOM 954 C CA . GLY A 1 122 ? 0.182 11.586 9 1 97.62 122 GLY A CA 1
ATOM 955 C C . GLY A 1 122 ? -0.57 11.609 7.684 1 97.62 122 GLY A C 1
ATOM 956 O O . GLY A 1 122 ? 0.017 11.875 6.633 1 97.62 122 GLY A O 1
ATOM 957 N N . VAL A 1 123 ? -1.873 11.383 7.77 1 97.94 123 VAL A N 1
ATOM 958 C CA . VAL A 1 123 ? -2.725 11.398 6.586 1 97.94 123 VAL A CA 1
ATOM 959 C C . VAL A 1 123 ? -3.99 12.203 6.867 1 97.94 123 VAL A C 1
ATOM 961 O O . VAL A 1 123 ? -4.547 12.133 7.969 1 97.94 123 VAL A O 1
ATOM 964 N N . ALA A 1 124 ? -4.457 12.953 5.891 1 97.44 124 ALA A N 1
ATOM 965 C CA . ALA A 1 124 ? -5.688 13.727 6.016 1 97.44 124 ALA A CA 1
ATOM 966 C C . ALA A 1 124 ? -6.914 12.828 5.93 1 97.44 124 ALA A C 1
ATOM 968 O O . ALA A 1 124 ? -6.848 11.727 5.379 1 97.44 124 ALA A O 1
ATOM 969 N N . ASP A 1 125 ? -8.023 13.312 6.48 1 96.5 125 ASP A N 1
ATOM 970 C CA . ASP A 1 125 ? -9.281 12.57 6.402 1 96.5 125 ASP A CA 1
ATOM 971 C C . ASP A 1 125 ? -9.641 12.25 4.953 1 96.5 125 ASP A C 1
ATOM 973 O O . ASP A 1 125 ? -10.102 11.148 4.656 1 96.5 125 ASP A O 1
ATOM 977 N N . ARG A 1 126 ? -9.391 13.164 4.102 1 96.69 126 ARG A N 1
ATOM 978 C CA . ARG A 1 126 ? -9.734 12.961 2.697 1 96.69 126 ARG A CA 1
ATOM 979 C C . ARG A 1 126 ? -8.898 11.844 2.084 1 96.69 126 ARG A C 1
ATOM 981 O O . ARG A 1 126 ? -9.344 11.156 1.169 1 96.69 126 ARG A O 1
ATOM 988 N N . ALA A 1 127 ? -7.668 11.672 2.57 1 98.12 127 ALA A N 1
ATOM 989 C CA . ALA A 1 127 ? -6.816 10.594 2.08 1 98.12 127 ALA A CA 1
ATOM 990 C C . ALA A 1 127 ? -7.391 9.234 2.451 1 98.12 127 ALA A C 1
ATOM 992 O O . ALA A 1 127 ? -7.254 8.266 1.694 1 98.12 127 ALA A O 1
ATOM 993 N N . ILE A 1 128 ? -8.031 9.141 3.58 1 98.38 128 ILE A N 1
ATOM 994 C CA . ILE A 1 128 ? -8.664 7.898 4.008 1 98.38 128 ILE A CA 1
ATOM 995 C C . ILE A 1 128 ? -9.844 7.578 3.092 1 98.38 128 ILE A C 1
ATOM 997 O O . ILE A 1 128 ? -10 6.441 2.639 1 98.38 128 ILE A O 1
ATOM 1001 N N . LEU A 1 129 ? -10.602 8.609 2.812 1 97.62 129 LEU A N 1
ATOM 1002 C CA . LEU A 1 129 ? -11.734 8.406 1.917 1 97.62 129 LEU A CA 1
ATOM 1003 C C . LEU A 1 129 ? -11.266 8.086 0.504 1 97.62 129 LEU A C 1
ATOM 1005 O O . LEU A 1 129 ? -11.859 7.246 -0.177 1 97.62 129 LEU A O 1
ATOM 1009 N N . ALA A 1 130 ? -10.195 8.703 0.028 1 98.06 130 ALA A N 1
ATOM 1010 C CA . ALA A 1 130 ? -9.609 8.398 -1.275 1 98.06 130 ALA A CA 1
ATOM 1011 C C . ALA A 1 130 ? -9.117 6.957 -1.335 1 98.06 130 ALA A C 1
ATOM 1013 O O . ALA A 1 130 ? -9.219 6.301 -2.373 1 98.06 130 ALA A O 1
ATOM 1014 N N . PHE A 1 131 ? -8.594 6.48 -0.237 1 98.75 131 PHE A N 1
ATOM 1015 C CA . PHE A 1 131 ? -8.133 5.102 -0.105 1 98.75 131 PHE A CA 1
ATOM 1016 C C . PHE A 1 131 ? -9.289 4.125 -0.337 1 98.75 131 PHE A C 1
ATOM 1018 O O . PHE A 1 131 ? -9.148 3.16 -1.088 1 98.75 131 PHE A O 1
ATOM 1025 N N . ILE A 1 132 ? -10.422 4.43 0.258 1 98.75 132 ILE A N 1
ATOM 1026 C CA . ILE A 1 132 ? -11.586 3.57 0.116 1 98.75 132 ILE A CA 1
ATOM 1027 C C . ILE A 1 132 ? -12.102 3.627 -1.321 1 98.75 132 ILE A C 1
ATOM 1029 O O . ILE A 1 132 ? -12.406 2.592 -1.921 1 98.75 132 ILE A O 1
ATOM 1033 N N . ASP A 1 133 ? -12.125 4.809 -1.888 1 98.31 133 ASP A N 1
ATOM 1034 C CA . ASP A 1 133 ? -12.586 4.973 -3.264 1 98.31 133 ASP A CA 1
ATOM 1035 C C . ASP A 1 133 ? -11.68 4.23 -4.242 1 98.31 133 ASP A C 1
ATOM 1037 O O . ASP A 1 133 ? -12.156 3.592 -5.18 1 98.31 133 ASP A O 1
ATOM 1041 N N . LEU A 1 134 ? -10.43 4.379 -4.059 1 98.75 134 LEU A N 1
ATOM 1042 C CA . LEU A 1 134 ? -9.461 3.709 -4.914 1 98.75 134 LEU A CA 1
ATOM 1043 C C . LEU A 1 134 ? -9.602 2.193 -4.82 1 98.75 134 LEU A C 1
ATOM 1045 O O . LEU A 1 134 ? -9.5 1.491 -5.828 1 98.75 134 LEU A O 1
ATOM 1049 N N . PHE A 1 135 ? -9.836 1.684 -3.625 1 98.88 135 PHE A N 1
ATOM 1050 C CA . PHE A 1 135 ? -10.07 0.253 -3.471 1 98.88 135 PHE A CA 1
ATOM 1051 C C . PHE A 1 135 ? -11.336 -0.174 -4.215 1 98.88 135 PHE A C 1
ATOM 1053 O O . PHE A 1 135 ? -11.367 -1.243 -4.824 1 98.88 135 PHE A O 1
ATOM 1060 N N . GLU A 1 136 ? -12.344 0.62 -4.113 1 98.69 136 GLU A N 1
ATOM 1061 C CA . GLU A 1 136 ? -13.578 0.297 -4.832 1 98.69 136 GLU A CA 1
ATOM 1062 C C . GLU A 1 136 ? -13.312 0.147 -6.328 1 98.69 136 GLU A C 1
ATOM 1064 O O . GLU A 1 136 ? -13.828 -0.777 -6.965 1 98.69 136 GLU A O 1
ATOM 1069 N N . GLU A 1 137 ? -12.57 1.049 -6.883 1 98.69 137 GLU A N 1
ATOM 1070 C CA . GLU A 1 137 ? -12.219 0.976 -8.297 1 98.69 137 GLU A CA 1
ATOM 1071 C C . GLU A 1 137 ? -11.469 -0.313 -8.617 1 98.69 137 GLU A C 1
ATOM 1073 O O . GLU A 1 137 ? -11.781 -1 -9.586 1 98.69 137 GLU A O 1
ATOM 1078 N N . ASN A 1 138 ? -10.5 -0.632 -7.797 1 98.88 138 ASN A N 1
ATOM 1079 C CA . ASN A 1 138 ? -9.727 -1.851 -7.988 1 98.88 138 ASN A CA 1
ATOM 1080 C C . ASN A 1 138 ? -10.578 -3.1 -7.789 1 98.88 138 ASN A C 1
ATOM 1082 O O . ASN A 1 138 ? -10.414 -4.09 -8.5 1 98.88 138 ASN A O 1
ATOM 1086 N N . LEU A 1 139 ? -11.445 -3.031 -6.797 1 98.88 139 LEU A N 1
ATOM 1087 C CA . LEU A 1 139 ? -12.305 -4.164 -6.48 1 98.88 139 LEU A CA 1
ATOM 1088 C C . LEU A 1 139 ? -13.211 -4.504 -7.66 1 98.88 139 LEU A C 1
ATOM 1090 O O . LEU A 1 139 ? -13.367 -5.676 -8.008 1 98.88 139 LEU A O 1
ATOM 1094 N N . ARG A 1 140 ? -13.781 -3.498 -8.219 1 98.5 140 ARG A N 1
ATOM 1095 C CA . ARG A 1 140 ? -14.617 -3.701 -9.398 1 98.5 140 ARG A CA 1
ATOM 1096 C C . ARG A 1 140 ? -13.82 -4.316 -10.539 1 98.5 140 ARG A C 1
ATOM 1098 O O . ARG A 1 140 ? -14.266 -5.277 -11.172 1 98.5 140 ARG A O 1
ATOM 1105 N N . ALA A 1 141 ? -12.719 -3.783 -10.852 1 98.81 141 ALA A N 1
ATOM 1106 C CA . ALA A 1 141 ? -11.859 -4.297 -11.914 1 98.81 141 ALA A CA 1
ATOM 1107 C C . ALA A 1 141 ? -11.414 -5.727 -11.617 1 98.81 141 ALA A C 1
ATOM 1109 O O . ALA A 1 141 ? -11.344 -6.559 -12.523 1 98.81 141 ALA A O 1
ATOM 1110 N N . PHE A 1 142 ? -11.133 -5.984 -10.367 1 98.94 142 PHE A N 1
ATOM 1111 C CA . PHE A 1 142 ? -10.664 -7.309 -9.977 1 98.94 142 PHE A CA 1
ATOM 1112 C C . PHE A 1 142 ? -11.773 -8.344 -10.148 1 98.94 142 PHE A C 1
ATOM 1114 O O . PHE A 1 142 ? -11.523 -9.461 -10.617 1 98.94 142 PHE A O 1
ATOM 1121 N N . ALA A 1 143 ? -12.945 -7.984 -9.695 1 98.75 143 ALA A N 1
ATOM 1122 C CA . ALA A 1 143 ? -14.078 -8.883 -9.867 1 98.75 143 ALA A CA 1
ATOM 1123 C C . ALA A 1 143 ? -14.234 -9.297 -11.328 1 98.75 143 ALA A C 1
ATOM 1125 O O . ALA A 1 143 ? -14.422 -10.484 -11.625 1 98.75 143 ALA A O 1
ATOM 1126 N N . SER A 1 144 ? -14.141 -8.297 -12.203 1 98.25 144 SER A N 1
ATOM 1127 C CA . SER A 1 144 ? -14.195 -8.602 -13.625 1 98.25 144 SER A CA 1
ATOM 1128 C C . SER A 1 144 ? -13.008 -9.461 -14.055 1 98.25 144 SER A C 1
ATOM 1130 O O . SER A 1 144 ? -13.172 -10.406 -14.828 1 98.25 144 SER A O 1
ATOM 1132 N N . TRP A 1 145 ? -11.859 -9.211 -13.602 1 98.69 145 TRP A N 1
ATOM 1133 C CA . TRP A 1 145 ? -10.609 -9.891 -13.93 1 98.69 145 TRP A CA 1
ATOM 1134 C C . TRP A 1 145 ? -10.695 -11.375 -13.594 1 98.69 145 TRP A C 1
ATOM 1136 O O . TRP A 1 145 ? -10.219 -12.219 -14.359 1 98.69 145 TRP A O 1
ATOM 1146 N N . ILE A 1 146 ? -11.336 -11.68 -12.453 1 98.56 146 ILE A N 1
ATOM 1147 C CA . ILE A 1 146 ? -11.359 -13.062 -11.992 1 98.56 146 ILE A CA 1
ATOM 1148 C C . ILE A 1 146 ? -12.633 -13.75 -12.492 1 98.56 146 ILE A C 1
ATOM 1150 O O . ILE A 1 146 ? -12.867 -14.922 -12.188 1 98.56 146 ILE A O 1
ATOM 1154 N N . GLY A 1 147 ? -13.453 -13.039 -13.211 1 97.69 147 GLY A N 1
ATOM 1155 C CA . GLY A 1 147 ? -14.648 -13.617 -13.805 1 97.69 147 GLY A CA 1
ATOM 1156 C C . GLY A 1 147 ? -15.797 -13.75 -12.82 1 97.69 147 GLY A C 1
ATOM 1157 O O . GLY A 1 147 ? -16.594 -14.688 -12.906 1 97.69 147 GLY A O 1
ATOM 1158 N N . TRP A 1 148 ? -15.758 -12.789 -11.906 1 94.19 148 TRP A N 1
ATOM 1159 C CA . TRP A 1 148 ? -16.844 -12.766 -10.93 1 94.19 148 TRP A CA 1
ATOM 1160 C C . TRP A 1 148 ? -18.125 -12.25 -11.562 1 94.19 148 TRP A C 1
ATOM 1162 O O . TRP A 1 148 ? -18.141 -11.172 -12.156 1 94.19 148 TRP A O 1
ATOM 1172 N N . GLU A 1 149 ? -18.984 -13.07 -11.844 1 78.5 149 GLU A N 1
ATOM 1173 C CA . GLU A 1 149 ? -20.297 -12.758 -12.398 1 78.5 149 GLU A CA 1
ATOM 1174 C C . GLU A 1 149 ? -21.391 -12.914 -11.336 1 78.5 149 GLU A C 1
ATOM 1176 O O . GLU A 1 149 ? -21.266 -13.719 -10.414 1 78.5 149 GLU A O 1
ATOM 1181 N N . MET B 1 1 ? 10.5 58.406 31.297 1 47.41 1 MET B N 1
ATOM 1182 C CA . MET B 1 1 ? 10.484 57.812 29.953 1 47.41 1 MET B CA 1
ATOM 1183 C C . MET B 1 1 ? 10 56.375 30 1 47.41 1 MET B C 1
ATOM 1185 O O . MET B 1 1 ? 10.648 55.5 30.578 1 47.41 1 MET B O 1
ATOM 1189 N N . ARG B 1 2 ? 8.641 56.094 30.078 1 61.53 2 ARG B N 1
ATOM 1190 C CA . ARG B 1 2 ? 7.973 54.812 30.062 1 61.53 2 ARG B CA 1
ATOM 1191 C C . ARG B 1 2 ? 8.195 54.094 28.719 1 61.53 2 ARG B C 1
ATOM 1193 O O . ARG B 1 2 ? 7.852 54.625 27.672 1 61.53 2 ARG B O 1
ATOM 1200 N N . ILE B 1 3 ? 9.211 53.281 28.656 1 60.38 3 ILE B N 1
ATOM 1201 C CA . ILE B 1 3 ? 9.508 52.438 27.5 1 60.38 3 ILE B CA 1
ATOM 1202 C C . ILE B 1 3 ? 8.383 51.438 27.281 1 60.38 3 ILE B C 1
ATOM 1204 O O . ILE B 1 3 ? 8.094 50.625 28.156 1 60.38 3 ILE B O 1
ATOM 1208 N N . LEU B 1 4 ? 7.363 51.844 26.484 1 60.72 4 LEU B N 1
ATOM 1209 C CA . LEU B 1 4 ? 6.359 50.875 26.016 1 60.72 4 LEU B CA 1
ATOM 1210 C C . LEU B 1 4 ? 7.008 49.781 25.203 1 60.72 4 LEU B C 1
ATOM 1212 O O . LEU B 1 4 ? 7.594 50.031 24.141 1 60.72 4 LEU B O 1
ATOM 1216 N N . VAL B 1 5 ? 7.383 48.625 25.844 1 58.06 5 VAL B N 1
ATOM 1217 C CA . VAL B 1 5 ? 7.879 47.438 25.172 1 58.06 5 VAL B CA 1
ATOM 1218 C C . VAL B 1 5 ? 6.766 46.781 24.344 1 58.06 5 VAL B C 1
ATOM 1220 O O . VAL B 1 5 ? 5.75 46.344 24.891 1 58.06 5 VAL B O 1
ATOM 1223 N N . ILE B 1 6 ? 6.52 47.25 23.078 1 56.69 6 ILE B N 1
ATOM 1224 C CA . ILE B 1 6 ? 5.625 46.531 22.172 1 56.69 6 ILE B CA 1
ATOM 1225 C C . ILE B 1 6 ? 6.133 45.125 21.953 1 56.69 6 ILE B C 1
ATOM 1227 O O . ILE B 1 6 ? 7.234 44.906 21.422 1 56.69 6 ILE B O 1
ATOM 1231 N N . LEU B 1 7 ? 5.711 44.156 22.719 1 53.19 7 LEU B N 1
ATOM 1232 C CA . LEU B 1 7 ? 5.973 42.75 22.469 1 53.19 7 LEU B CA 1
ATOM 1233 C C . LEU B 1 7 ? 5.418 42.312 21.109 1 53.19 7 LEU B C 1
ATOM 1235 O O . LEU B 1 7 ? 4.199 42.281 20.906 1 53.19 7 LEU B O 1
ATOM 1239 N N . LEU B 1 8 ? 6.148 42.594 19.984 1 49.72 8 LEU B N 1
ATOM 1240 C CA . LEU B 1 8 ? 5.785 42.031 18.688 1 49.72 8 LEU B CA 1
ATOM 1241 C C . LEU B 1 8 ? 5.742 40.531 18.75 1 49.72 8 LEU B C 1
ATOM 1243 O O . LEU B 1 8 ? 6.773 39.875 18.938 1 49.72 8 LEU B O 1
ATOM 1247 N N . MET B 1 9 ? 4.672 40 19.219 1 47.62 9 MET B N 1
ATOM 1248 C CA . MET B 1 9 ? 4.48 38.562 19.078 1 47.62 9 MET B CA 1
ATOM 1249 C C . MET B 1 9 ? 4.613 38.125 17.625 1 47.62 9 MET B C 1
ATOM 1251 O O . MET B 1 9 ? 3.803 38.5 16.781 1 47.62 9 MET B O 1
ATOM 1255 N N . LEU B 1 10 ? 5.855 37.906 17.172 1 45.97 10 LEU B N 1
ATOM 1256 C CA . LEU B 1 10 ? 6.059 37.25 15.891 1 45.97 10 LEU B CA 1
ATOM 1257 C C . LEU B 1 10 ? 5.258 35.938 15.828 1 45.97 10 LEU B C 1
ATOM 1259 O O . LEU B 1 10 ? 5.586 34.969 16.516 1 45.97 10 LEU B O 1
ATOM 1263 N N . LEU B 1 11 ? 3.971 36.031 15.695 1 42.75 11 LEU B N 1
ATOM 1264 C CA . LEU B 1 11 ? 3.303 34.781 15.297 1 42.75 11 LEU B CA 1
ATOM 1265 C C . LEU B 1 11 ? 4.02 34.156 14.117 1 42.75 11 LEU B C 1
ATOM 1267 O O . LEU B 1 11 ? 3.994 34.688 13 1 42.75 11 LEU B O 1
ATOM 1271 N N . GLY B 1 12 ? 5.203 33.594 14.367 1 39.59 12 GLY B N 1
ATOM 1272 C CA . GLY B 1 12 ? 5.82 32.812 13.297 1 39.59 12 GLY B CA 1
ATOM 1273 C C . GLY B 1 12 ? 4.824 31.969 12.523 1 39.59 12 GLY B C 1
ATOM 1274 O O . GLY B 1 12 ? 3.76 31.625 13.039 1 39.59 12 GLY B O 1
ATOM 1275 N N . PRO B 1 13 ? 4.676 32.188 11.234 1 40.28 13 PRO B N 1
ATOM 1276 C CA . PRO B 1 13 ? 3.814 31.266 10.492 1 40.28 13 PRO B CA 1
ATOM 1277 C C . PRO B 1 13 ? 3.799 29.859 11.078 1 40.28 13 PRO B C 1
ATOM 1279 O O . PRO B 1 13 ? 4.836 29.359 11.516 1 40.28 13 PRO B O 1
ATOM 1282 N N . THR B 1 14 ? 2.838 29.531 11.891 1 39.38 14 THR B N 1
ATOM 1283 C CA . THR B 1 14 ? 2.689 28.094 12.07 1 39.38 14 THR B CA 1
ATOM 1284 C C . THR B 1 14 ? 3.172 27.328 10.836 1 39.38 14 THR B C 1
ATOM 1286 O O . THR B 1 14 ? 2.791 27.672 9.711 1 39.38 14 THR B O 1
ATOM 1289 N N . LEU B 1 15 ? 4.383 27.156 10.602 1 37.69 15 LEU B N 1
ATOM 1290 C CA . LEU B 1 15 ? 4.789 26.172 9.602 1 37.69 15 LEU B CA 1
ATOM 1291 C C . LEU B 1 15 ? 3.633 25.25 9.25 1 37.69 15 LEU B C 1
ATOM 1293 O O . LEU B 1 15 ? 3.109 24.547 10.125 1 37.69 15 LEU B O 1
ATOM 1297 N N . ALA B 1 16 ? 2.449 25.734 8.703 1 46.22 16 ALA B N 1
ATOM 1298 C CA . ALA B 1 16 ? 1.415 24.906 8.07 1 46.22 16 ALA B CA 1
ATOM 1299 C C . ALA B 1 16 ? 1.919 23.5 7.809 1 46.22 16 ALA B C 1
ATOM 1301 O O . ALA B 1 16 ? 2.941 23.312 7.145 1 46.22 16 ALA B O 1
ATOM 1302 N N . GLN B 1 17 ? 1.854 22.547 8.594 1 55.69 17 GLN B N 1
ATOM 1303 C CA . GLN B 1 17 ? 2.203 21.141 8.555 1 55.69 17 GLN B CA 1
ATOM 1304 C C . GLN B 1 17 ? 1.889 20.531 7.191 1 55.69 17 GLN B C 1
ATOM 1306 O O . GLN B 1 17 ? 0.915 20.922 6.543 1 55.69 17 GLN B O 1
ATOM 1311 N N . GLY B 1 18 ? 3.109 20.266 6.227 1 76.19 18 GLY B N 1
ATOM 1312 C CA . GLY B 1 18 ? 3.467 19.797 4.895 1 76.19 18 GLY B CA 1
ATOM 1313 C C . GLY B 1 18 ? 2.562 18.688 4.387 1 76.19 18 GLY B C 1
ATOM 1314 O O . GLY B 1 18 ? 3.02 17.578 4.141 1 76.19 18 GLY B O 1
ATOM 1315 N N . VAL B 1 19 ? 1.308 18.875 4.477 1 91.88 19 VAL B N 1
ATOM 1316 C CA . VAL B 1 19 ? 0.405 17.938 3.82 1 91.88 19 VAL B CA 1
ATOM 1317 C C . VAL B 1 19 ? 0.434 18.156 2.311 1 91.88 19 VAL B C 1
ATOM 1319 O O . VAL B 1 19 ? 0.272 19.281 1.842 1 91.88 19 VAL B O 1
ATOM 1322 N N . ARG B 1 20 ? 0.715 17.062 1.605 1 95.81 20 ARG B N 1
ATOM 1323 C CA . ARG B 1 20 ? 0.861 17.125 0.154 1 95.81 20 ARG B CA 1
ATOM 1324 C C . ARG B 1 20 ? -0.219 16.297 -0.54 1 95.81 20 ARG B C 1
ATOM 1326 O O . ARG B 1 20 ? -0.542 15.188 -0.101 1 95.81 20 ARG B O 1
ATOM 1333 N N . THR B 1 21 ? -0.78 16.891 -1.561 1 97.44 21 THR B N 1
ATOM 1334 C CA . THR B 1 21 ? -1.681 16.125 -2.42 1 97.44 21 THR B CA 1
ATOM 1335 C C . THR B 1 21 ? -0.984 15.727 -3.719 1 97.44 21 THR B C 1
ATOM 1337 O O . THR B 1 21 ? -1.516 14.938 -4.5 1 97.44 21 THR B O 1
ATOM 1340 N N . ALA B 1 22 ? 0.114 16.266 -3.945 1 97.94 22 ALA B N 1
ATOM 1341 C CA . ALA B 1 22 ? 1.022 16.031 -5.062 1 97.94 22 ALA B CA 1
ATOM 1342 C C . ALA B 1 22 ? 2.43 16.531 -4.746 1 97.94 22 ALA B C 1
ATOM 1344 O O . ALA B 1 22 ? 2.623 17.297 -3.803 1 97.94 22 ALA B O 1
ATOM 1345 N N . LEU B 1 23 ? 3.391 16.016 -5.449 1 97.19 23 LEU B N 1
ATOM 1346 C CA . LEU B 1 23 ? 4.738 16.562 -5.324 1 97.19 23 LEU B CA 1
ATOM 1347 C C . LEU B 1 23 ? 5.512 16.391 -6.629 1 97.19 23 LEU B C 1
ATOM 1349 O O . LEU B 1 23 ? 5.305 15.43 -7.363 1 97.19 23 LEU B O 1
ATOM 1353 N N . ASN B 1 24 ? 6.316 17.266 -6.941 1 95.88 24 ASN B N 1
ATOM 1354 C CA . ASN B 1 24 ? 7.176 17.109 -8.109 1 95.88 24 ASN B CA 1
ATOM 1355 C C . ASN B 1 24 ? 8.523 16.5 -7.727 1 95.88 24 ASN B C 1
ATOM 1357 O O . ASN B 1 24 ? 8.844 16.391 -6.543 1 95.88 24 ASN B O 1
ATOM 1361 N N . PRO B 1 25 ? 9.289 16.078 -8.758 1 96.44 25 PRO B N 1
ATOM 1362 C CA . PRO B 1 25 ? 10.547 15.383 -8.477 1 96.44 25 PRO B CA 1
ATOM 1363 C C . PRO B 1 25 ? 11.508 16.234 -7.641 1 96.44 25 PRO B C 1
ATOM 1365 O O . PRO B 1 25 ? 12.227 15.703 -6.793 1 96.44 25 PRO B O 1
ATOM 1368 N N . ASP B 1 26 ? 11.531 17.516 -7.781 1 95.56 26 ASP B N 1
ATOM 1369 C CA . ASP B 1 26 ? 12.414 18.391 -7.008 1 95.56 26 ASP B CA 1
ATOM 1370 C C . ASP B 1 26 ? 12.008 18.406 -5.539 1 95.56 26 ASP B C 1
ATOM 1372 O O . ASP B 1 26 ? 12.859 18.438 -4.652 1 95.56 26 ASP B O 1
ATOM 1376 N N . GLU B 1 27 ? 10.766 18.469 -5.316 1 96.31 27 GLU B N 1
ATOM 1377 C CA . GLU B 1 27 ? 10.258 18.422 -3.949 1 96.31 27 GLU B CA 1
ATOM 1378 C C . GLU B 1 27 ? 10.578 17.094 -3.283 1 96.31 27 GLU B C 1
ATOM 1380 O O . GLU B 1 27 ? 10.922 17.047 -2.1 1 96.31 27 GLU B O 1
ATOM 1385 N N . LEU B 1 28 ? 10.383 16 -4.078 1 97.44 28 LEU B N 1
ATOM 1386 C CA . LEU B 1 28 ? 10.742 14.688 -3.545 1 97.44 28 LEU B CA 1
ATOM 138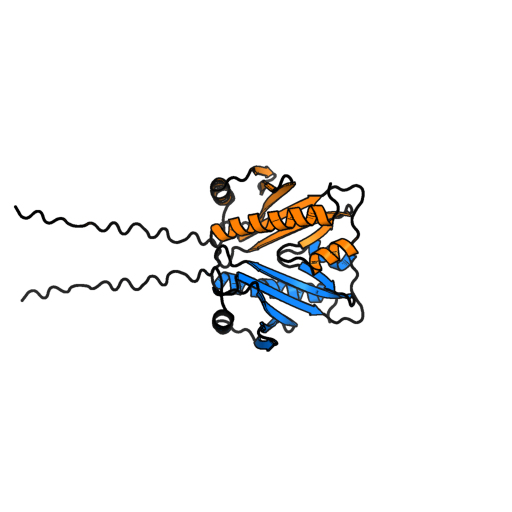7 C C . LEU B 1 28 ? 12.234 14.617 -3.227 1 97.44 28 LEU B C 1
ATOM 1389 O O . LEU B 1 28 ? 12.625 14.07 -2.191 1 97.44 28 LEU B O 1
ATOM 1393 N N . ASP B 1 29 ? 13.031 15.188 -4.051 1 96.94 29 ASP B N 1
ATOM 1394 C CA . ASP B 1 29 ? 14.477 15.25 -3.836 1 96.94 29 ASP B CA 1
ATOM 1395 C C . ASP B 1 29 ? 14.805 15.969 -2.529 1 96.94 29 ASP B C 1
ATOM 1397 O O . ASP B 1 29 ? 15.633 15.5 -1.749 1 96.94 29 ASP B O 1
ATOM 1401 N N . ALA B 1 30 ? 14.164 17.094 -2.338 1 96.12 30 ALA B N 1
ATOM 1402 C CA . ALA B 1 30 ? 14.375 17.859 -1.12 1 96.12 30 ALA B CA 1
ATOM 1403 C C . ALA B 1 30 ? 13.984 17.062 0.118 1 96.12 30 ALA B C 1
ATOM 1405 O O . ALA B 1 30 ? 14.672 17.109 1.141 1 96.12 30 ALA B O 1
ATOM 1406 N N . LEU B 1 31 ? 12.883 16.375 -0.014 1 96.12 31 LEU B N 1
ATOM 1407 C CA . LEU B 1 31 ? 12.438 15.531 1.096 1 96.12 31 LEU B CA 1
ATOM 1408 C C . LEU B 1 31 ? 13.461 14.438 1.393 1 96.12 31 LEU B C 1
ATOM 1410 O O . LEU B 1 31 ? 13.773 14.18 2.557 1 96.12 31 LEU B O 1
ATOM 1414 N N . LEU B 1 32 ? 13.977 13.766 0.364 1 96.94 32 LEU B N 1
ATOM 1415 C CA . LEU B 1 32 ? 14.93 12.672 0.526 1 96.94 32 LEU B CA 1
ATOM 1416 C C . LEU B 1 32 ? 16.234 13.172 1.138 1 96.94 32 LEU B C 1
ATOM 1418 O O . LEU B 1 32 ? 16.906 12.438 1.851 1 96.94 32 LEU B O 1
ATOM 1422 N N . ARG B 1 33 ? 16.531 14.43 0.926 1 95.88 33 ARG B N 1
ATOM 1423 C CA . ARG B 1 33 ? 17.75 15.016 1.45 1 95.88 33 ARG B CA 1
ATOM 1424 C C . ARG B 1 33 ? 17.641 15.273 2.949 1 95.88 33 ARG B C 1
ATOM 1426 O O . ARG B 1 33 ? 18.656 15.469 3.627 1 95.88 33 ARG B O 1
ATOM 1433 N N . SER B 1 34 ? 16.484 15.242 3.393 1 93.19 34 SER B N 1
ATOM 1434 C CA . SER B 1 34 ? 16.266 15.562 4.801 1 93.19 34 SER B CA 1
ATOM 1435 C C . SER B 1 34 ? 16.562 14.359 5.691 1 93.19 34 SER B C 1
ATOM 1437 O O . SER B 1 34 ? 16.609 14.484 6.918 1 93.19 34 SER B O 1
ATOM 1439 N N . VAL B 1 35 ? 16.734 13.172 5.137 1 92.69 35 VAL B N 1
ATOM 1440 C CA . VAL B 1 35 ? 17.047 11.945 5.859 1 92.69 35 VAL B CA 1
ATOM 1441 C C . VAL B 1 35 ? 18.266 11.273 5.223 1 92.69 35 VAL B C 1
ATOM 1443 O O . VAL B 1 35 ? 18.562 11.492 4.047 1 92.69 35 VAL B O 1
ATOM 1446 N N . PRO B 1 36 ? 18.938 10.477 5.949 1 91.75 36 PRO B N 1
ATOM 1447 C CA . PRO B 1 36 ? 20.188 9.906 5.434 1 91.75 36 PRO B CA 1
ATOM 1448 C C . PRO B 1 36 ? 19.969 8.711 4.516 1 91.75 36 PRO B C 1
ATOM 1450 O O . PRO B 1 36 ? 20.484 7.621 4.777 1 91.75 36 PRO B O 1
ATOM 1453 N N . TYR B 1 37 ? 19.297 8.852 3.527 1 92.38 37 TYR B N 1
ATOM 1454 C CA . TYR B 1 37 ? 19.188 7.832 2.49 1 92.38 37 TYR B CA 1
ATOM 1455 C C . TYR B 1 37 ? 20.297 7.984 1.456 1 92.38 37 TYR B C 1
ATOM 1457 O O . TYR B 1 37 ? 20.672 9.109 1.099 1 92.38 37 TYR B O 1
ATOM 1465 N N . ARG B 1 38 ? 20.844 6.898 1.096 1 94.75 38 ARG B N 1
ATOM 1466 C CA . ARG B 1 38 ? 21.688 6.91 -0.095 1 94.75 38 ARG B CA 1
ATOM 1467 C C . ARG B 1 38 ? 20.844 6.746 -1.359 1 94.75 38 ARG B C 1
ATOM 1469 O O . ARG B 1 38 ? 20.094 5.777 -1.495 1 94.75 38 ARG B O 1
ATOM 1476 N N . TYR B 1 39 ? 20.891 7.691 -2.205 1 97.44 39 TYR B N 1
ATOM 1477 C CA . TYR B 1 39 ? 20.094 7.609 -3.422 1 97.44 39 TYR B CA 1
ATOM 1478 C C . TYR B 1 39 ? 20.734 8.414 -4.547 1 97.44 39 TYR B C 1
ATOM 1480 O O . TYR B 1 39 ? 21.656 9.203 -4.312 1 97.44 39 TYR B O 1
ATOM 1488 N N . GLU B 1 40 ? 20.312 8.062 -5.75 1 97.38 40 GLU B N 1
ATOM 1489 C CA . GLU B 1 40 ? 20.688 8.773 -6.969 1 97.38 40 GLU B CA 1
ATOM 1490 C C . GLU B 1 40 ? 19.453 9.148 -7.789 1 97.38 40 GLU B C 1
ATOM 1492 O O . GLU B 1 40 ? 18.594 8.305 -8.039 1 97.38 40 GLU B O 1
ATOM 1497 N N . ARG B 1 41 ? 19.359 10.414 -8.07 1 97.5 41 ARG B N 1
ATOM 1498 C CA . ARG B 1 41 ? 18.312 10.859 -8.992 1 97.5 41 ARG B CA 1
ATOM 1499 C C . ARG B 1 41 ? 18.672 10.5 -10.43 1 97.5 41 ARG B C 1
ATOM 1501 O O . ARG B 1 41 ? 19.766 10.812 -10.898 1 97.5 41 ARG B O 1
ATOM 1508 N N . VAL B 1 42 ? 17.766 9.781 -11.094 1 97 42 VAL B N 1
ATOM 1509 C CA . VAL B 1 42 ? 18 9.383 -12.477 1 97 42 VAL B CA 1
ATOM 1510 C C . VAL B 1 42 ? 16.875 9.922 -13.359 1 97 42 VAL B C 1
ATOM 1512 O O . VAL B 1 42 ? 15.719 9.969 -12.945 1 97 42 VAL B O 1
ATOM 1515 N N . GLU B 1 43 ? 17.25 10.406 -14.5 1 93.69 43 GLU B N 1
ATOM 1516 C CA . GLU B 1 43 ? 16.266 10.898 -15.477 1 93.69 43 GLU B CA 1
ATOM 1517 C C . GLU B 1 43 ? 16.469 10.227 -16.828 1 93.69 43 GLU B C 1
ATOM 1519 O O . GLU B 1 43 ? 17.578 10.203 -17.375 1 93.69 43 GLU B O 1
ATOM 1524 N N . LYS B 1 44 ? 15.461 9.523 -17.188 1 86.75 44 LYS B N 1
ATOM 1525 C CA . LYS B 1 44 ? 15.469 8.906 -18.516 1 86.75 44 LYS B CA 1
ATOM 1526 C C . LYS B 1 44 ? 14.148 9.148 -19.25 1 86.75 44 LYS B C 1
ATOM 1528 O O . LYS B 1 44 ? 13.078 8.828 -18.734 1 86.75 44 LYS B O 1
ATOM 1533 N N . GLY B 1 45 ? 14.227 9.727 -20.531 1 87.69 45 GLY B N 1
ATOM 1534 C CA . GLY B 1 45 ? 13.039 9.953 -21.344 1 87.69 45 GLY B CA 1
ATOM 1535 C C . GLY B 1 45 ? 12.047 10.891 -20.688 1 87.69 45 GLY B C 1
ATOM 1536 O O . GLY B 1 45 ? 10.836 10.664 -20.75 1 87.69 45 GLY B O 1
ATOM 1537 N N . GLY B 1 46 ? 12.516 11.812 -19.891 1 86.81 46 GLY B N 1
ATOM 1538 C CA . GLY B 1 46 ? 11.648 12.805 -19.281 1 86.81 46 GLY B CA 1
ATOM 1539 C C . GLY B 1 46 ? 11.055 12.336 -17.953 1 86.81 46 GLY B C 1
ATOM 1540 O O . GLY B 1 46 ? 10.32 13.078 -17.297 1 86.81 46 GLY B O 1
ATOM 1541 N N . GLN B 1 47 ? 11.281 11.102 -17.672 1 91.12 47 GLN B N 1
ATOM 1542 C CA . GLN B 1 47 ? 10.781 10.586 -16.406 1 91.12 47 GLN B CA 1
ATOM 1543 C C . GLN B 1 47 ? 11.883 10.562 -15.352 1 91.12 47 GLN B C 1
ATOM 1545 O O . GLN B 1 47 ? 13.031 10.219 -15.648 1 91.12 47 GLN B O 1
ATOM 1550 N N . VAL B 1 48 ? 11.484 11.031 -14.227 1 96.81 48 VAL B N 1
ATOM 1551 C CA . VAL B 1 48 ? 12.438 11.07 -13.125 1 96.81 48 VAL B CA 1
ATOM 1552 C C . VAL B 1 48 ? 12.195 9.883 -12.188 1 96.81 48 VAL B C 1
ATOM 1554 O O . VAL B 1 48 ? 11.055 9.539 -11.898 1 96.81 48 VAL B O 1
ATOM 1557 N N . ALA B 1 49 ? 13.258 9.234 -11.781 1 98.19 49 ALA B N 1
ATOM 1558 C CA . ALA B 1 49 ? 13.258 8.18 -10.773 1 98.19 49 ALA B CA 1
ATOM 1559 C C . ALA B 1 49 ? 14.391 8.375 -9.773 1 98.19 49 ALA B C 1
ATOM 1561 O O . ALA B 1 49 ? 15.352 9.102 -10.047 1 98.19 49 ALA B O 1
ATOM 1562 N N . PHE B 1 50 ? 14.234 7.848 -8.656 1 98.69 50 PHE B N 1
ATOM 1563 C CA . PHE B 1 50 ? 15.273 7.852 -7.633 1 98.69 50 PHE B CA 1
ATOM 1564 C C . PHE B 1 50 ? 15.727 6.434 -7.316 1 98.69 50 PHE B C 1
ATOM 1566 O O . PHE B 1 50 ? 14.938 5.613 -6.84 1 98.69 50 PHE B O 1
ATOM 1573 N N . LEU B 1 51 ? 16.969 6.16 -7.676 1 98.5 51 LEU B N 1
ATOM 1574 C CA . LEU B 1 51 ? 17.578 4.902 -7.25 1 98.5 51 LEU B CA 1
ATOM 1575 C C . LEU B 1 51 ? 17.969 4.957 -5.777 1 98.5 51 LEU B C 1
ATOM 1577 O O . LEU B 1 51 ? 18.922 5.656 -5.414 1 98.5 51 LEU B O 1
ATOM 1581 N N . VAL B 1 52 ? 17.266 4.246 -4.961 1 98.31 52 VAL B N 1
ATOM 1582 C CA . VAL B 1 52 ? 17.5 4.281 -3.521 1 98.31 52 VAL B CA 1
ATOM 1583 C C . VAL B 1 52 ? 18.062 2.945 -3.055 1 98.31 52 VAL B C 1
ATOM 1585 O O . VAL B 1 52 ? 17.672 1.887 -3.551 1 98.31 52 VAL B O 1
ATOM 1588 N N . ARG B 1 53 ? 19 3.037 -2.164 1 97.38 53 ARG B N 1
ATOM 1589 C CA . ARG B 1 53 ? 19.516 1.838 -1.514 1 97.38 53 ARG B CA 1
ATOM 1590 C C . ARG B 1 53 ? 18.875 1.644 -0.139 1 97.38 53 ARG B C 1
ATOM 1592 O O . ARG B 1 53 ? 19.094 2.457 0.765 1 97.38 53 ARG B O 1
ATOM 1599 N N . LEU B 1 54 ? 18.156 0.626 -0.034 1 97.19 54 LEU B N 1
ATOM 1600 C CA . LEU B 1 54 ? 17.453 0.3 1.201 1 97.19 54 LEU B CA 1
ATOM 1601 C C . LEU B 1 54 ? 17.938 -1.023 1.774 1 97.19 54 LEU B C 1
ATOM 1603 O O . LEU B 1 54 ? 17.734 -2.082 1.178 1 97.19 54 LEU B O 1
ATOM 1607 N N . SER B 1 55 ? 18.531 -1.018 2.922 1 94.5 55 SER B N 1
ATOM 1608 C CA . SER B 1 55 ? 19.156 -2.203 3.518 1 94.5 55 SER B CA 1
ATOM 1609 C C . SER B 1 55 ? 20.094 -2.891 2.535 1 94.5 55 SER B C 1
ATOM 1611 O O . SER B 1 55 ? 20.062 -4.117 2.396 1 94.5 55 SER B O 1
ATOM 1613 N N . GLY B 1 56 ? 20.781 -2.09 1.767 1 95.12 56 GLY B N 1
ATOM 1614 C CA . GLY B 1 56 ? 21.781 -2.584 0.836 1 95.12 56 GLY B CA 1
ATOM 1615 C C . GLY B 1 56 ? 21.188 -3.061 -0.478 1 95.12 56 GLY B C 1
ATOM 1616 O O . GLY B 1 56 ? 21.922 -3.402 -1.406 1 95.12 56 GLY B O 1
ATOM 1617 N N . LEU B 1 57 ? 19.938 -3.07 -0.524 1 97.44 57 LEU B N 1
ATOM 1618 C CA . LEU B 1 57 ? 19.266 -3.564 -1.719 1 97.44 57 LEU B CA 1
ATOM 1619 C C . LEU B 1 57 ? 18.812 -2.41 -2.609 1 97.44 57 LEU B C 1
ATOM 1621 O O . LEU B 1 57 ? 18.344 -1.385 -2.115 1 97.44 57 LEU B O 1
ATOM 1625 N N . LYS B 1 58 ? 18.969 -2.557 -3.92 1 97.75 58 LYS B N 1
ATOM 1626 C CA . LYS B 1 58 ? 18.594 -1.528 -4.883 1 97.75 58 LYS B CA 1
ATOM 1627 C C . LYS B 1 58 ? 17.078 -1.471 -5.051 1 97.75 58 LYS B C 1
ATOM 1629 O O . LYS B 1 58 ? 16.422 -2.506 -5.195 1 97.75 58 LYS B O 1
ATOM 1634 N N . SER B 1 59 ? 16.594 -0.279 -4.98 1 98.62 59 SER B N 1
ATOM 1635 C CA . SER B 1 59 ? 15.172 -0.019 -5.211 1 98.62 59 SER B CA 1
ATOM 1636 C C . SER B 1 59 ? 14.969 1.254 -6.023 1 98.62 59 SER B C 1
ATOM 1638 O O . SER B 1 59 ? 15.859 2.109 -6.082 1 98.62 59 SER B O 1
ATOM 1640 N N . LEU B 1 60 ? 13.867 1.335 -6.684 1 98.56 60 LEU B N 1
ATOM 1641 C CA . LEU B 1 60 ? 13.477 2.559 -7.375 1 98.56 60 LEU B CA 1
ATOM 1642 C C . LEU B 1 60 ? 12.289 3.219 -6.676 1 98.56 60 LEU B C 1
ATOM 1644 O O . LEU B 1 60 ? 11.328 2.541 -6.297 1 98.56 60 LEU B O 1
ATOM 1648 N N . LEU B 1 61 ? 12.43 4.449 -6.398 1 98.88 61 LEU B N 1
ATOM 1649 C CA . LEU B 1 61 ? 11.328 5.316 -6.02 1 98.88 61 LEU B CA 1
ATOM 1650 C C . LEU B 1 61 ? 10.891 6.188 -7.191 1 98.88 61 LEU B C 1
ATOM 1652 O O . LEU B 1 61 ? 11.688 6.965 -7.723 1 98.88 61 LEU B O 1
ATOM 1656 N N . LEU B 1 62 ? 9.617 6.062 -7.539 1 98.5 62 LEU B N 1
ATOM 1657 C CA . LEU B 1 62 ? 9.133 6.695 -8.758 1 98.5 62 LEU B CA 1
ATOM 1658 C C . LEU B 1 62 ? 7.945 7.609 -8.453 1 98.5 62 LEU B C 1
ATOM 1660 O O . LEU B 1 62 ? 6.918 7.152 -7.949 1 98.5 62 LEU B O 1
ATOM 1664 N N . PRO B 1 63 ? 8.125 8.914 -8.719 1 98.44 63 PRO B N 1
ATOM 1665 C CA . PRO B 1 63 ? 6.898 9.711 -8.797 1 98.44 63 PRO B CA 1
ATOM 1666 C C . PRO B 1 63 ? 5.996 9.305 -9.953 1 98.44 63 PRO B C 1
ATOM 1668 O O . PRO B 1 63 ? 6.469 9.141 -11.086 1 98.44 63 PRO B O 1
ATOM 1671 N N . MET B 1 64 ? 4.738 9.047 -9.641 1 98 64 MET B N 1
ATOM 1672 C CA . MET B 1 64 ? 3.807 8.508 -10.625 1 98 64 MET B CA 1
ATOM 1673 C C . MET B 1 64 ? 2.592 9.414 -10.781 1 98 64 MET B C 1
ATOM 1675 O O . MET B 1 64 ? 2.311 10.234 -9.906 1 98 64 MET B O 1
ATOM 1679 N N . ASN B 1 65 ? 1.89 9.25 -11.945 1 97.69 65 ASN B N 1
ATOM 1680 C CA . ASN B 1 65 ? 0.689 10.023 -12.242 1 97.69 65 ASN B CA 1
ATOM 1681 C C . ASN B 1 65 ? 0.973 11.523 -12.227 1 97.69 65 ASN B C 1
ATOM 1683 O O . ASN B 1 65 ? 0.298 12.281 -11.531 1 97.69 65 ASN B O 1
ATOM 1687 N N . CYS B 1 66 ? 1.864 11.914 -13.109 1 96.25 66 CYS B N 1
ATOM 1688 C CA . CYS B 1 66 ? 2.357 13.289 -13.125 1 96.25 66 CYS B CA 1
ATOM 1689 C C . CYS B 1 66 ? 1.569 14.141 -14.109 1 96.25 66 CYS B C 1
ATOM 1691 O O . CYS B 1 66 ? 1.371 13.75 -15.258 1 96.25 66 CYS B O 1
ATOM 1693 N N . GLU B 1 67 ? 1.116 15.203 -13.531 1 92.94 67 GLU B N 1
ATOM 1694 C CA . GLU B 1 67 ? 0.437 16.25 -14.289 1 92.94 67 GLU B CA 1
ATOM 1695 C C . GLU B 1 67 ? 1.013 17.625 -13.977 1 92.94 67 GLU B C 1
ATOM 1697 O O . GLU B 1 67 ? 2.123 17.734 -13.453 1 92.94 67 GLU B O 1
ATOM 1702 N N . GLU B 1 68 ? 0.365 18.656 -14.375 1 91.5 68 GLU B N 1
ATOM 1703 C CA . GLU B 1 68 ? 0.854 20.016 -14.188 1 91.5 68 GLU B CA 1
ATOM 1704 C C . GLU B 1 68 ? 1.019 20.344 -12.703 1 91.5 68 GLU B C 1
ATOM 1706 O O . GLU B 1 68 ? 1.982 21 -12.312 1 91.5 68 GLU B O 1
ATOM 1711 N N . LYS B 1 69 ? 0.204 19.844 -11.891 1 91.44 69 LYS B N 1
ATOM 1712 C CA . LYS B 1 69 ? 0.208 20.172 -10.469 1 91.44 69 LYS B CA 1
ATOM 1713 C C . LYS B 1 69 ? 1.211 19.312 -9.711 1 91.44 69 LYS B C 1
ATOM 1715 O O . LYS B 1 69 ? 1.395 19.484 -8.5 1 91.44 69 LYS B O 1
ATOM 1720 N N . GLY B 1 70 ? 1.813 18.375 -10.445 1 96.12 70 GLY B N 1
ATOM 1721 C CA . GLY B 1 70 ? 2.725 17.438 -9.805 1 96.12 70 GLY B CA 1
ATOM 1722 C C . GLY B 1 70 ? 2.297 15.984 -9.961 1 96.12 70 GLY B C 1
ATOM 1723 O O . GLY B 1 70 ? 1.354 15.688 -10.703 1 96.12 70 GLY B O 1
ATOM 1724 N N . CYS B 1 71 ? 3.094 15.172 -9.359 1 98.19 71 CYS B N 1
ATOM 1725 C CA . CYS B 1 71 ? 2.783 13.742 -9.344 1 98.19 71 CYS B CA 1
ATOM 1726 C C . CYS B 1 71 ? 1.939 13.383 -8.125 1 98.19 71 CYS B C 1
ATOM 1728 O O . CYS B 1 71 ? 2.244 13.805 -7.008 1 98.19 71 CYS B O 1
ATOM 1730 N N . THR B 1 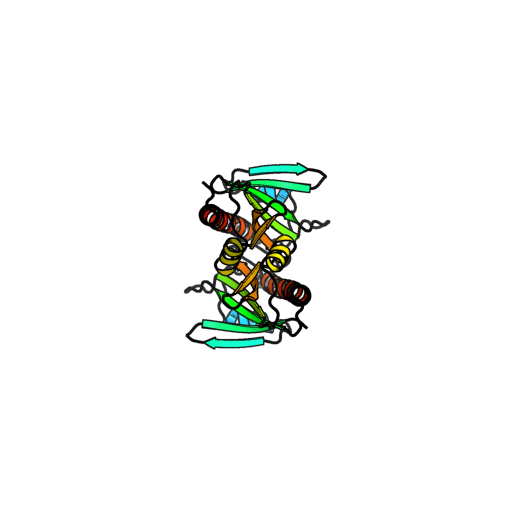72 ? 0.906 12.562 -8.297 1 98.56 72 THR B N 1
ATOM 1731 C CA . THR B 1 72 ? -0.077 12.391 -7.234 1 98.56 72 THR B CA 1
ATOM 1732 C C . THR B 1 72 ? 0.089 11.031 -6.559 1 98.56 72 THR B C 1
ATOM 1734 O O . THR B 1 72 ? -0.737 10.633 -5.734 1 98.56 72 THR B O 1
ATOM 1737 N N . SER B 1 73 ? 1.128 10.258 -6.93 1 98.81 73 SER B N 1
ATOM 1738 C CA . SER B 1 73 ? 1.413 9 -6.254 1 98.81 73 SER B CA 1
ATOM 1739 C C . SER B 1 73 ? 2.891 8.641 -6.355 1 98.81 73 SER B C 1
ATOM 1741 O O . SER B 1 73 ? 3.633 9.25 -7.125 1 98.81 73 SER B O 1
ATOM 1743 N N . LEU B 1 74 ? 3.305 7.77 -5.496 1 98.88 74 LEU B N 1
ATOM 1744 C CA . LEU B 1 74 ? 4.652 7.207 -5.492 1 98.88 74 LEU B CA 1
ATOM 1745 C C . LEU B 1 74 ? 4.605 5.688 -5.609 1 98.88 74 LEU B C 1
ATOM 1747 O O . LEU B 1 74 ? 3.688 5.051 -5.09 1 98.88 74 LEU B O 1
ATOM 1751 N N . MET B 1 75 ? 5.551 5.172 -6.277 1 98.88 75 MET B N 1
ATOM 1752 C CA . MET B 1 75 ? 5.77 3.73 -6.312 1 98.88 75 MET B CA 1
ATOM 1753 C C . MET B 1 75 ? 7.191 3.387 -5.879 1 98.88 75 MET B C 1
ATOM 1755 O O . MET B 1 75 ? 8.141 4.07 -6.258 1 98.88 75 MET B O 1
ATOM 1759 N N . LEU B 1 76 ? 7.332 2.445 -5.023 1 98.94 76 LEU B N 1
ATOM 1760 C CA . LEU B 1 76 ? 8.602 1.792 -4.742 1 98.94 76 LEU B CA 1
ATOM 1761 C C . LEU B 1 76 ? 8.648 0.398 -5.359 1 98.94 76 LEU B C 1
ATOM 1763 O O . LEU B 1 76 ? 7.672 -0.348 -5.289 1 98.94 76 LEU B O 1
ATOM 1767 N N . THR B 1 77 ? 9.797 0.1 -6.008 1 98.94 77 THR B N 1
ATOM 1768 C CA . THR B 1 77 ? 9.898 -1.208 -6.648 1 98.94 77 THR B CA 1
ATOM 1769 C C . THR B 1 77 ? 11.32 -1.748 -6.555 1 98.94 77 THR B C 1
ATOM 1771 O O . THR B 1 77 ? 12.281 -0.985 -6.629 1 98.94 77 THR B O 1
ATOM 1774 N N . ALA B 1 78 ? 11.438 -3 -6.309 1 98.88 78 ALA B N 1
ATOM 1775 C CA . ALA B 1 78 ? 12.688 -3.752 -6.328 1 98.88 78 ALA B CA 1
ATOM 1776 C C . ALA B 1 78 ? 12.516 -5.086 -7.047 1 98.88 78 ALA B C 1
ATOM 1778 O O . ALA B 1 78 ? 11.531 -5.797 -6.82 1 98.88 78 ALA B O 1
ATOM 1779 N N . SER B 1 79 ? 13.336 -5.371 -7.879 1 98.75 79 SER B N 1
ATOM 1780 C CA . SER B 1 79 ? 13.352 -6.633 -8.609 1 98.75 79 SER B CA 1
ATOM 1781 C C . SER B 1 79 ? 14.586 -7.457 -8.281 1 98.75 79 SER B C 1
ATOM 1783 O O . SER B 1 79 ? 15.664 -6.902 -8.031 1 98.75 79 SER B O 1
ATOM 1785 N N . PHE B 1 80 ? 14.461 -8.719 -8.305 1 98.62 80 PHE B N 1
ATOM 1786 C CA . PHE B 1 80 ? 15.539 -9.641 -7.953 1 98.62 80 PHE B CA 1
ATOM 1787 C C . PHE B 1 80 ? 15.836 -10.594 -9.102 1 98.62 80 PHE B C 1
ATOM 1789 O O . PHE B 1 80 ? 15.016 -11.461 -9.422 1 98.62 80 PHE B O 1
ATOM 1796 N N . GLY B 1 81 ? 16.953 -10.414 -9.75 1 98 81 GLY B N 1
ATOM 1797 C CA . GLY B 1 81 ? 17.391 -11.391 -10.734 1 98 81 GLY B CA 1
ATOM 1798 C C . GLY B 1 81 ? 17.969 -12.648 -10.109 1 98 81 GLY B C 1
ATOM 1799 O O . GLY B 1 81 ? 19.109 -12.641 -9.625 1 98 81 GLY B O 1
ATOM 1800 N N . MET B 1 82 ? 17.156 -13.656 -10.156 1 97 82 MET B N 1
ATOM 1801 C CA . MET B 1 82 ? 17.562 -14.875 -9.469 1 97 82 MET B CA 1
ATOM 1802 C C . MET B 1 82 ? 17.719 -16.031 -10.445 1 97 82 MET B C 1
ATOM 1804 O O . MET B 1 82 ? 16.922 -16.156 -11.383 1 97 82 MET B O 1
ATOM 1808 N N . LYS B 1 83 ? 18.672 -16.891 -10.203 1 96.12 83 LYS B N 1
ATOM 1809 C CA . LYS B 1 83 ? 18.812 -18.125 -10.969 1 96.12 83 LYS B CA 1
ATOM 1810 C C . LYS B 1 83 ? 17.719 -19.125 -10.609 1 96.12 83 LYS B C 1
ATOM 1812 O O . LYS B 1 83 ? 17.031 -19.625 -11.492 1 96.12 83 LYS B O 1
ATOM 1817 N N . GLU B 1 84 ? 17.672 -19.406 -9.312 1 96.44 84 GLU B N 1
ATOM 1818 C CA . GLU B 1 84 ? 16.562 -20.219 -8.828 1 96.44 84 GLU B CA 1
ATOM 1819 C C . GLU B 1 84 ? 15.352 -19.344 -8.5 1 96.44 84 GLU B C 1
ATOM 1821 O O . GLU B 1 84 ? 15.328 -18.672 -7.473 1 96.44 84 GLU B O 1
ATOM 1826 N N . LYS B 1 85 ? 14.391 -19.484 -9.312 1 97.44 85 LYS B N 1
ATOM 1827 C CA . LYS B 1 85 ? 13.203 -18.641 -9.188 1 97.44 85 LYS B CA 1
ATOM 1828 C C . LYS B 1 85 ? 12.242 -19.188 -8.141 1 97.44 85 LYS B C 1
ATOM 1830 O O . LYS B 1 85 ? 12.055 -20.406 -8.039 1 97.44 85 LYS B O 1
ATOM 1835 N N . PRO B 1 86 ? 11.672 -18.281 -7.344 1 98.62 86 PRO B N 1
ATOM 1836 C CA . PRO B 1 86 ? 10.625 -18.781 -6.453 1 98.62 86 PRO B CA 1
ATOM 1837 C C . PRO B 1 86 ? 9.367 -19.219 -7.207 1 98.62 86 PRO B C 1
ATOM 1839 O O . PRO B 1 86 ? 9.148 -18.797 -8.344 1 98.62 86 PRO B O 1
ATOM 1842 N N . SER B 1 87 ? 8.594 -20.078 -6.559 1 98.75 87 SER B N 1
ATOM 1843 C CA . SER B 1 87 ? 7.344 -20.531 -7.156 1 98.75 87 SER B CA 1
ATOM 1844 C C . SER B 1 87 ? 6.25 -19.469 -7.004 1 98.75 87 SER B C 1
ATOM 1846 O O . SER B 1 87 ? 6.352 -18.594 -6.152 1 98.75 87 SER B O 1
ATOM 1848 N N . LEU B 1 88 ? 5.242 -19.578 -7.867 1 98.88 88 LEU B N 1
ATOM 1849 C CA . LEU B 1 88 ? 4.07 -18.719 -7.723 1 98.88 88 LEU B CA 1
ATOM 1850 C C . LEU B 1 88 ? 3.402 -18.938 -6.371 1 98.88 88 LEU B C 1
ATOM 1852 O O . LEU B 1 88 ? 2.846 -18 -5.793 1 98.88 88 LEU B O 1
ATOM 1856 N N . GLU B 1 89 ? 3.438 -20.188 -5.859 1 98.88 89 GLU B N 1
ATOM 1857 C CA . GLU B 1 89 ? 2.883 -20.469 -4.539 1 98.88 89 GLU B CA 1
ATOM 1858 C C . GLU B 1 89 ? 3.596 -19.656 -3.461 1 98.88 89 GLU B C 1
ATOM 1860 O O . GLU B 1 89 ? 2.955 -19.141 -2.547 1 98.88 89 GLU B O 1
ATOM 1865 N N . ARG B 1 90 ? 4.875 -19.578 -3.582 1 98.88 90 ARG B N 1
ATOM 1866 C CA . ARG B 1 90 ? 5.672 -18.828 -2.609 1 98.88 90 ARG B CA 1
ATOM 1867 C C . ARG B 1 90 ? 5.371 -17.344 -2.682 1 98.88 90 ARG B C 1
ATOM 1869 O O . ARG B 1 90 ? 5.266 -16.672 -1.651 1 98.88 90 ARG B O 1
ATOM 1876 N N . ILE B 1 91 ? 5.227 -16.812 -3.879 1 99 91 ILE B N 1
ATOM 1877 C CA . ILE B 1 91 ? 4.898 -15.414 -4.074 1 99 91 ILE B CA 1
ATOM 1878 C C . ILE B 1 91 ? 3.488 -15.133 -3.562 1 99 91 ILE B C 1
ATOM 1880 O O . ILE B 1 91 ? 3.248 -14.109 -2.914 1 99 91 ILE B O 1
ATOM 1884 N N . ASN B 1 92 ? 2.59 -16.062 -3.867 1 99 92 ASN B N 1
ATOM 1885 C CA . ASN B 1 92 ? 1.231 -15.953 -3.346 1 99 92 ASN B CA 1
ATOM 1886 C C . ASN B 1 92 ? 1.218 -15.906 -1.82 1 99 92 ASN B C 1
ATOM 1888 O O . ASN B 1 92 ? 0.462 -15.133 -1.225 1 99 92 ASN B O 1
ATOM 1892 N N . ALA B 1 93 ? 2.02 -16.703 -1.196 1 98.94 93 ALA B N 1
ATOM 1893 C CA . ALA B 1 93 ? 2.076 -16.766 0.262 1 98.94 93 ALA B CA 1
ATOM 1894 C C . ALA B 1 93 ? 2.566 -15.445 0.846 1 98.94 93 ALA B C 1
ATOM 1896 O O . ALA B 1 93 ? 2.086 -15.008 1.895 1 98.94 93 ALA B O 1
ATOM 1897 N N . TRP B 1 94 ? 3.521 -14.859 0.221 1 99 94 TRP B N 1
ATOM 1898 C CA . TRP B 1 94 ? 3.949 -13.539 0.667 1 99 94 TRP B CA 1
ATOM 1899 C C . TRP B 1 94 ? 2.773 -12.57 0.696 1 99 94 TRP B C 1
ATOM 1901 O O . TRP B 1 94 ? 2.555 -11.875 1.694 1 99 94 TRP B O 1
ATOM 1911 N N . ASN B 1 95 ? 2.062 -12.516 -0.452 1 99 95 ASN B N 1
ATOM 1912 C CA . ASN B 1 95 ? 0.955 -11.578 -0.568 1 99 95 ASN B CA 1
ATOM 1913 C C . ASN B 1 95 ? -0.144 -11.875 0.448 1 99 95 ASN B C 1
ATOM 1915 O O . ASN B 1 95 ? -0.811 -10.961 0.934 1 99 95 ASN B O 1
ATOM 1919 N N . ARG B 1 96 ? -0.281 -13.078 0.764 1 98.94 96 ARG B N 1
ATOM 1920 C CA . ARG B 1 96 ? -1.284 -13.484 1.74 1 98.94 96 ARG B CA 1
ATOM 1921 C C . ARG B 1 96 ? -0.867 -13.094 3.154 1 98.94 96 ARG B C 1
ATOM 1923 O O . ARG B 1 96 ? -1.708 -12.719 3.973 1 98.94 96 ARG B O 1
ATOM 1930 N N . GLU B 1 97 ? 0.369 -13.07 3.461 1 98.69 97 GLU B N 1
ATOM 1931 C CA . GLU B 1 97 ? 0.834 -13.016 4.844 1 98.69 97 GLU B CA 1
ATOM 1932 C C . GLU B 1 97 ? 1.366 -11.625 5.188 1 98.69 97 GLU B C 1
ATOM 1934 O O . GLU B 1 97 ? 1.504 -11.281 6.363 1 98.69 97 GLU B O 1
ATOM 1939 N N . ARG B 1 98 ? 1.708 -10.883 4.145 1 98.88 98 ARG B N 1
ATOM 1940 C CA . ARG B 1 98 ? 2.402 -9.625 4.414 1 98.88 98 ARG B CA 1
ATOM 1941 C C . ARG B 1 98 ? 1.595 -8.43 3.914 1 98.88 98 ARG B C 1
ATOM 1943 O O . ARG B 1 98 ? 1.015 -8.484 2.828 1 98.88 98 ARG B O 1
ATOM 1950 N N . ARG B 1 99 ? 1.516 -7.441 4.75 1 98.94 99 ARG B N 1
ATOM 1951 C CA . ARG B 1 99 ? 0.853 -6.18 4.422 1 98.94 99 ARG B CA 1
ATOM 1952 C C . ARG B 1 99 ? 1.851 -5.16 3.889 1 98.94 99 ARG B C 1
ATOM 1954 O O . ARG B 1 99 ? 3.059 -5.297 4.09 1 98.94 99 ARG B O 1
ATOM 1961 N N . PHE B 1 100 ? 1.374 -4.152 3.143 1 98.94 100 PHE B N 1
ATOM 1962 C CA . PHE B 1 100 ? 2.057 -2.918 2.775 1 98.94 100 PHE B CA 1
ATOM 1963 C C . PHE B 1 100 ? 3.016 -3.154 1.614 1 98.94 100 PHE B C 1
ATOM 1965 O O . PHE B 1 100 ? 3.889 -2.328 1.345 1 98.94 100 PHE B O 1
ATOM 1972 N N . SER B 1 101 ? 2.906 -4.25 0.979 1 98.94 101 SER B N 1
ATOM 1973 C CA . SER B 1 101 ? 3.631 -4.527 -0.257 1 98.94 101 SER B CA 1
ATOM 1974 C C . SER B 1 101 ? 2.875 -5.523 -1.131 1 98.94 101 SER B C 1
ATOM 1976 O O . SER B 1 101 ? 1.902 -6.137 -0.684 1 98.94 101 SER B O 1
ATOM 1978 N N . ARG B 1 102 ? 3.25 -5.547 -2.344 1 98.94 102 ARG B N 1
ATOM 1979 C CA . ARG B 1 102 ? 2.732 -6.473 -3.348 1 98.94 102 ARG B CA 1
ATOM 1980 C C . ARG B 1 102 ? 3.867 -7.164 -4.094 1 98.94 102 ARG B C 1
ATOM 1982 O O . ARG B 1 102 ? 4.793 -6.508 -4.574 1 98.94 102 ARG B O 1
ATOM 1989 N N . ALA B 1 103 ? 3.801 -8.484 -4.117 1 99 103 ALA B N 1
ATOM 1990 C CA . ALA B 1 103 ? 4.844 -9.258 -4.785 1 99 103 ALA B CA 1
ATOM 1991 C C . ALA B 1 103 ? 4.301 -9.945 -6.035 1 99 103 ALA B C 1
ATOM 1993 O O . ALA B 1 103 ? 3.137 -10.344 -6.074 1 99 103 ALA B O 1
ATOM 1994 N N . TYR B 1 104 ? 5.133 -10.094 -7.016 1 99 104 TYR B N 1
ATOM 1995 C CA . TYR B 1 104 ? 4.785 -10.852 -8.211 1 99 104 TYR B CA 1
ATOM 1996 C C . TYR B 1 104 ? 6.039 -11.336 -8.93 1 99 104 TYR B C 1
ATOM 1998 O O . TYR B 1 104 ? 7.156 -10.953 -8.57 1 99 104 TYR B O 1
ATOM 2006 N N . LEU B 1 105 ? 5.828 -12.281 -9.789 1 98.94 105 LEU B N 1
ATOM 2007 C CA . LEU B 1 105 ? 6.879 -12.68 -10.719 1 98.94 105 LEU B CA 1
ATOM 2008 C C . LEU B 1 105 ? 6.73 -11.953 -12.055 1 98.94 105 LEU B C 1
ATOM 2010 O O . LEU B 1 105 ? 5.633 -11.898 -12.617 1 98.94 105 LEU B O 1
ATOM 2014 N N . ASP B 1 106 ? 7.879 -11.383 -12.539 1 98.81 106 ASP B N 1
ATOM 2015 C CA . ASP B 1 106 ? 7.816 -10.719 -13.844 1 98.81 106 ASP B CA 1
ATOM 2016 C C . ASP B 1 106 ? 7.902 -11.734 -14.977 1 98.81 106 ASP B C 1
ATOM 2018 O O . ASP B 1 106 ? 7.742 -12.938 -14.758 1 98.81 106 ASP B O 1
ATOM 2022 N N . GLU B 1 107 ? 8.016 -11.242 -16.203 1 97.69 107 GLU B N 1
ATOM 2023 C CA . GLU B 1 107 ? 7.945 -12.094 -17.391 1 97.69 107 GLU B CA 1
ATOM 2024 C C . GLU B 1 107 ? 9.086 -13.109 -17.406 1 97.69 107 GLU B C 1
ATOM 2026 O O . GLU B 1 107 ? 8.953 -14.195 -17.953 1 97.69 107 GLU B O 1
ATOM 2031 N N . GLU B 1 108 ? 10.172 -12.828 -16.766 1 97.81 108 GLU B N 1
ATOM 2032 C CA . GLU B 1 108 ? 11.336 -13.711 -16.719 1 97.81 108 GLU B CA 1
ATOM 2033 C C . GLU B 1 108 ? 11.297 -14.625 -15.5 1 97.81 108 GLU B C 1
ATOM 2035 O O . GLU B 1 108 ? 12.195 -15.438 -15.297 1 97.81 108 GLU B O 1
ATOM 2040 N N . GLY B 1 109 ? 10.32 -14.461 -14.711 1 98.44 109 GLY B N 1
ATOM 2041 C CA . GLY B 1 109 ? 10.188 -15.266 -13.508 1 98.44 109 GLY B CA 1
ATOM 2042 C C . GLY B 1 109 ? 10.922 -14.68 -12.312 1 98.44 109 GLY B C 1
ATOM 2043 O O . GLY B 1 109 ? 10.992 -15.305 -11.258 1 98.44 109 GLY B O 1
ATOM 2044 N N . ASP B 1 110 ? 11.422 -13.484 -12.453 1 98.81 110 ASP B N 1
ATOM 2045 C CA . ASP B 1 110 ? 12.109 -12.828 -11.352 1 98.81 110 ASP B CA 1
ATOM 2046 C C . ASP B 1 110 ? 11.109 -12.188 -10.391 1 98.81 110 ASP B C 1
ATOM 2048 O O . ASP B 1 110 ? 10.141 -11.547 -10.828 1 98.81 110 ASP B O 1
ATOM 2052 N N . PRO B 1 111 ? 11.352 -12.422 -9.086 1 98.94 111 PRO B N 1
ATOM 2053 C CA . PRO B 1 111 ? 10.438 -11.805 -8.125 1 98.94 111 PRO B CA 1
ATOM 2054 C C . PRO B 1 111 ? 10.609 -10.289 -8.047 1 98.94 111 PRO B C 1
ATOM 2056 O O . PRO B 1 111 ? 11.734 -9.781 -8.133 1 98.94 111 PRO B O 1
ATOM 2059 N N . VAL B 1 112 ? 9.492 -9.602 -7.93 1 98.94 112 VAL B N 1
ATOM 2060 C CA . VAL B 1 112 ? 9.422 -8.148 -7.77 1 98.94 112 VAL B CA 1
ATOM 2061 C C . VAL B 1 112 ? 8.594 -7.805 -6.539 1 98.94 112 VAL B C 1
ATOM 2063 O O . VAL B 1 112 ? 7.562 -8.43 -6.281 1 98.94 112 VAL B O 1
ATOM 2066 N N . LEU B 1 113 ? 9.102 -6.914 -5.734 1 99 113 LEU B N 1
ATOM 2067 C CA . LEU B 1 113 ? 8.336 -6.328 -4.641 1 99 113 LEU B CA 1
ATOM 2068 C C . LEU B 1 113 ? 8.008 -4.867 -4.93 1 99 113 LEU B C 1
ATOM 2070 O O . LEU B 1 113 ? 8.883 -4.102 -5.34 1 99 113 LEU B O 1
ATOM 2074 N N . GLU B 1 114 ? 6.695 -4.488 -4.734 1 99 114 GLU B N 1
ATOM 2075 C CA . GLU B 1 114 ? 6.273 -3.113 -4.992 1 99 11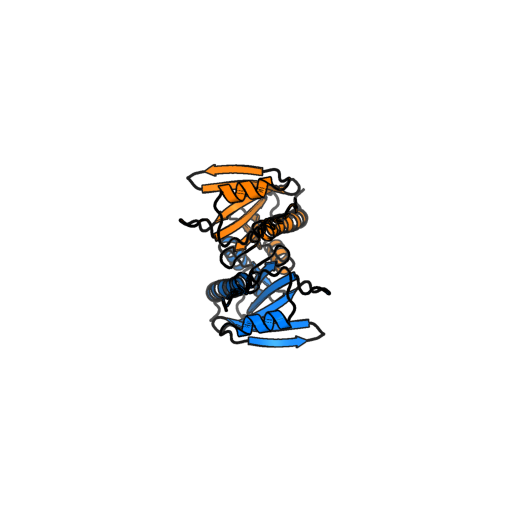4 GLU B CA 1
ATOM 2076 C C . GLU B 1 114 ? 5.363 -2.598 -3.881 1 99 114 GLU B C 1
ATOM 2078 O O . GLU B 1 114 ? 4.762 -3.387 -3.148 1 99 114 GLU B O 1
ATOM 2083 N N . ALA B 1 115 ? 5.383 -1.391 -3.699 1 98.94 115 ALA B N 1
ATOM 2084 C CA . ALA B 1 115 ? 4.457 -0.669 -2.832 1 98.94 115 ALA B CA 1
ATOM 2085 C C . ALA B 1 115 ? 4.062 0.672 -3.445 1 98.94 115 ALA B C 1
ATOM 2087 O O . ALA B 1 115 ? 4.855 1.29 -4.16 1 98.94 115 ALA B O 1
ATOM 2088 N N . ASP B 1 116 ? 2.844 1.124 -3.152 1 98.94 116 ASP B N 1
ATOM 2089 C CA . ASP B 1 116 ? 2.291 2.346 -3.727 1 98.94 116 ASP B CA 1
ATOM 2090 C C . ASP B 1 116 ? 1.77 3.279 -2.637 1 98.94 116 ASP B C 1
ATOM 2092 O O . ASP B 1 116 ? 1.201 2.822 -1.642 1 98.94 116 ASP B O 1
ATOM 2096 N N . LEU B 1 117 ? 1.977 4.523 -2.859 1 98.94 117 LEU B N 1
ATOM 2097 C CA . LEU B 1 117 ? 1.418 5.539 -1.973 1 98.94 117 LEU B CA 1
ATOM 2098 C C . LEU B 1 117 ? 0.637 6.582 -2.764 1 98.94 117 LEU B C 1
ATOM 2100 O O . LEU B 1 117 ? 1.188 7.234 -3.652 1 98.94 117 LEU B O 1
ATOM 2104 N N . ASP B 1 118 ? -0.642 6.668 -2.471 1 98.81 118 ASP B N 1
ATOM 2105 C CA . ASP B 1 118 ? -1.495 7.703 -3.043 1 98.81 118 ASP B CA 1
ATOM 2106 C C . ASP B 1 118 ? -1.401 9 -2.24 1 98.81 118 ASP B C 1
ATOM 2108 O O . ASP B 1 118 ? -1.519 8.984 -1.014 1 98.81 118 ASP B O 1
ATOM 2112 N N . LEU B 1 119 ? -1.188 10.133 -2.928 1 98.38 119 LEU B N 1
ATOM 2113 C CA . LEU B 1 119 ? -1.015 11.406 -2.24 1 98.38 119 LEU B CA 1
ATOM 2114 C C . LEU B 1 119 ? -2.281 12.25 -2.334 1 98.38 119 LEU B C 1
ATOM 2116 O O . LEU B 1 119 ? -2.424 13.242 -1.617 1 98.38 119 LEU B O 1
ATOM 2120 N N . GLU B 1 120 ? -3.217 11.891 -3.172 1 95.62 120 GLU B N 1
ATOM 2121 C CA . GLU B 1 120 ? -4.281 12.781 -3.621 1 95.62 120 GLU B CA 1
ATOM 2122 C C . GLU B 1 120 ? -5.141 13.258 -2.451 1 95.62 120 GLU B C 1
ATOM 2124 O O . GLU B 1 120 ? -5.598 14.398 -2.428 1 95.62 120 GLU B O 1
ATOM 2129 N N . GLY B 1 121 ? -5.387 12.484 -1.48 1 95.56 121 GLY B N 1
ATOM 2130 C CA . GLY B 1 121 ? -6.23 12.875 -0.362 1 95.56 121 GLY B CA 1
ATOM 2131 C C . GLY B 1 121 ? -5.5 13.719 0.668 1 95.56 121 GLY B C 1
ATOM 2132 O O . GLY B 1 121 ? -6.129 14.328 1.535 1 95.56 121 GLY B O 1
ATOM 2133 N N . GLY B 1 122 ? -4.223 13.781 0.565 1 97.62 122 GLY B N 1
ATOM 2134 C CA . GLY B 1 122 ? -3.426 14.578 1.484 1 97.62 122 GLY B CA 1
ATOM 2135 C C . GLY B 1 122 ? -2.605 13.734 2.443 1 97.62 122 GLY B C 1
ATOM 2136 O O . GLY B 1 122 ? -3.158 13.055 3.314 1 97.62 122 GLY B O 1
ATOM 2137 N N . VAL B 1 123 ? -1.277 13.828 2.301 1 98 123 VAL B N 1
ATOM 2138 C CA . VAL B 1 123 ? -0.365 13.086 3.17 1 98 123 VAL B CA 1
ATOM 2139 C C . VAL B 1 123 ? 0.754 14.008 3.646 1 98 123 VAL B C 1
ATOM 2141 O O . VAL B 1 123 ? 1.244 14.852 2.885 1 98 123 VAL B O 1
ATOM 2144 N N . ALA B 1 124 ? 1.158 13.852 4.887 1 97.5 124 ALA B N 1
ATOM 2145 C CA . ALA B 1 124 ? 2.256 14.633 5.445 1 97.5 124 ALA B CA 1
ATOM 2146 C C . ALA B 1 124 ? 3.604 14.141 4.926 1 97.5 124 ALA B C 1
ATOM 2148 O O . ALA B 1 124 ? 3.725 12.992 4.484 1 97.5 124 ALA B O 1
ATOM 2149 N N . ASP B 1 125 ? 4.613 15.039 4.977 1 96.44 125 ASP B N 1
ATOM 2150 C CA . ASP B 1 125 ? 5.965 14.664 4.566 1 96.44 125 ASP B CA 1
ATOM 2151 C C . ASP B 1 125 ? 6.453 13.445 5.336 1 96.44 125 ASP B C 1
ATOM 2153 O O . ASP B 1 125 ? 7.086 12.555 4.766 1 96.44 125 ASP B O 1
ATOM 2157 N N . ARG B 1 126 ? 6.121 13.398 6.574 1 96.69 126 ARG B N 1
ATOM 2158 C CA . ARG B 1 126 ? 6.578 12.281 7.398 1 96.69 126 ARG B CA 1
ATOM 2159 C C . ARG B 1 126 ? 5.945 10.969 6.945 1 96.69 126 ARG B C 1
ATOM 2161 O O . ARG B 1 126 ? 6.543 9.906 7.082 1 96.69 126 ARG B O 1
ATOM 2168 N N . ALA B 1 127 ? 4.73 11.039 6.414 1 98.12 127 ALA B N 1
ATOM 2169 C CA . ALA B 1 127 ? 4.07 9.844 5.902 1 98.12 127 ALA B CA 1
ATOM 2170 C C . ALA B 1 127 ? 4.805 9.289 4.688 1 98.12 127 ALA B C 1
ATOM 2172 O O . ALA B 1 127 ? 4.852 8.07 4.488 1 98.12 127 ALA B O 1
ATOM 2173 N N . ILE B 1 128 ? 5.379 10.141 3.889 1 98.38 128 ILE B N 1
ATOM 2174 C CA . ILE B 1 128 ? 6.148 9.711 2.725 1 98.38 128 ILE B CA 1
ATOM 2175 C C . ILE B 1 128 ? 7.418 9 3.182 1 98.38 128 ILE B C 1
ATOM 2177 O O . ILE B 1 128 ? 7.754 7.926 2.668 1 98.38 128 ILE B O 1
ATOM 2181 N N . LEU B 1 129 ? 8.031 9.578 4.172 1 97.62 129 LEU B N 1
ATOM 2182 C CA . LEU B 1 129 ? 9.234 8.953 4.703 1 97.62 129 LEU B CA 1
ATOM 2183 C C . LEU B 1 129 ? 8.906 7.633 5.395 1 97.62 129 LEU B C 1
ATOM 2185 O O . LEU B 1 129 ? 9.648 6.66 5.273 1 97.62 129 LEU B O 1
ATOM 2189 N N . ALA B 1 130 ? 7.801 7.555 6.109 1 98.06 130 ALA B N 1
ATOM 2190 C CA . ALA B 1 130 ? 7.344 6.316 6.738 1 98.06 130 ALA B CA 1
ATOM 2191 C C . ALA B 1 130 ? 7.062 5.242 5.691 1 98.06 130 ALA B C 1
ATOM 2193 O O . ALA B 1 130 ? 7.328 4.062 5.922 1 98.06 130 ALA B O 1
ATOM 2194 N N . PHE B 1 131 ? 6.543 5.648 4.555 1 98.75 131 PHE B N 1
ATOM 2195 C CA . PHE B 1 131 ? 6.281 4.762 3.428 1 98.75 131 PHE B CA 1
ATOM 2196 C C . PHE B 1 131 ? 7.57 4.105 2.947 1 98.75 131 PHE B C 1
ATOM 2198 O O . PHE B 1 131 ? 7.613 2.891 2.742 1 98.75 131 PHE B O 1
ATOM 2205 N N . ILE B 1 132 ? 8.602 4.902 2.838 1 98.75 132 ILE B N 1
ATOM 2206 C CA . ILE B 1 132 ? 9.891 4.391 2.379 1 98.75 132 ILE B CA 1
ATOM 2207 C C . ILE B 1 132 ? 10.477 3.449 3.428 1 98.75 132 ILE B C 1
ATOM 2209 O O . ILE B 1 132 ? 10.953 2.361 3.098 1 98.75 132 ILE B O 1
ATOM 2213 N N . ASP B 1 133 ? 10.375 3.838 4.676 1 98.31 133 ASP B N 1
ATOM 2214 C CA . ASP B 1 133 ? 10.891 3.008 5.758 1 98.31 133 ASP B CA 1
ATOM 2215 C C . ASP B 1 133 ? 10.156 1.667 5.82 1 98.31 133 ASP B C 1
ATOM 2217 O O . ASP B 1 133 ? 10.781 0.623 6.02 1 98.31 133 ASP B O 1
ATOM 2221 N N . LEU B 1 134 ? 8.906 1.718 5.73 1 98.75 134 LEU B N 1
ATOM 2222 C CA . LEU B 1 134 ? 8.094 0.505 5.762 1 98.75 134 LEU B CA 1
ATOM 2223 C C . LEU B 1 134 ? 8.445 -0.414 4.598 1 98.75 134 LEU B C 1
ATOM 2225 O O . LEU B 1 134 ? 8.508 -1.635 4.762 1 98.75 134 LEU B O 1
ATOM 2229 N N . PHE B 1 135 ? 8.656 0.152 3.424 1 98.88 135 PHE B N 1
ATOM 2230 C CA . PHE B 1 135 ? 9.078 -0.659 2.289 1 98.88 135 PHE B CA 1
ATOM 2231 C C . PHE B 1 135 ? 10.43 -1.31 2.561 1 98.88 135 PHE B C 1
ATOM 2233 O O . PHE B 1 135 ? 10.648 -2.465 2.193 1 98.88 135 PHE B O 1
ATOM 2240 N N . GLU B 1 136 ? 11.328 -0.554 3.133 1 98.69 136 GLU B N 1
ATOM 2241 C CA . GLU B 1 136 ? 12.633 -1.122 3.461 1 98.69 136 GLU B CA 1
ATOM 2242 C C . GLU B 1 136 ? 12.492 -2.354 4.352 1 98.69 136 GLU B C 1
ATOM 2244 O O . GLU B 1 136 ? 13.164 -3.361 4.137 1 98.69 136 GLU B O 1
ATOM 2249 N N . GLU B 1 137 ? 11.648 -2.26 5.348 1 98.69 137 GLU B N 1
ATOM 2250 C CA . GLU B 1 137 ? 11.398 -3.395 6.23 1 98.69 137 GLU B CA 1
ATOM 2251 C C . GLU B 1 137 ? 10.859 -4.59 5.457 1 98.69 137 GLU B C 1
ATOM 2253 O O . GLU B 1 137 ? 11.328 -5.719 5.633 1 98.69 137 GLU B O 1
ATOM 2258 N N . ASN B 1 138 ? 9.898 -4.348 4.602 1 98.88 138 ASN B N 1
ATOM 2259 C CA . ASN B 1 138 ? 9.312 -5.414 3.793 1 98.88 138 ASN B CA 1
ATOM 2260 C C . ASN B 1 138 ? 10.328 -5.98 2.797 1 98.88 138 ASN B C 1
ATOM 2262 O O . ASN B 1 138 ? 10.352 -7.184 2.549 1 98.88 138 ASN B O 1
ATOM 2266 N N . LEU B 1 139 ? 11.117 -5.07 2.238 1 98.88 139 LEU B N 1
ATOM 2267 C CA . LEU B 1 139 ? 12.109 -5.473 1.25 1 98.88 139 LEU B CA 1
ATOM 2268 C C . LEU B 1 139 ? 13.125 -6.438 1.858 1 98.88 139 LEU B C 1
ATOM 2270 O O . LEU B 1 139 ? 13.461 -7.457 1.251 1 98.88 139 LEU B O 1
ATOM 2274 N N . ARG B 1 140 ? 13.586 -6.102 2.988 1 98.5 140 ARG B N 1
ATOM 2275 C CA . ARG B 1 140 ? 14.523 -6.977 3.691 1 98.5 140 ARG B CA 1
ATOM 2276 C C . ARG B 1 140 ? 13.891 -8.336 3.973 1 98.5 140 ARG B C 1
ATOM 2278 O O . ARG B 1 140 ? 14.508 -9.375 3.73 1 98.5 140 ARG B O 1
ATOM 2285 N N . ALA B 1 141 ? 12.734 -8.359 4.52 1 98.81 141 ALA B N 1
ATOM 2286 C CA . ALA B 1 141 ? 12.023 -9.602 4.816 1 98.81 141 ALA B CA 1
ATOM 2287 C C . ALA B 1 141 ? 11.773 -10.406 3.543 1 98.81 141 ALA B C 1
ATOM 2289 O O . ALA B 1 141 ? 11.875 -11.641 3.547 1 98.81 141 ALA B O 1
ATOM 2290 N N . PHE B 1 142 ? 11.445 -9.695 2.48 1 98.94 142 PHE B N 1
ATOM 2291 C CA . PHE B 1 142 ? 11.148 -10.359 1.218 1 98.94 142 PHE B CA 1
ATOM 2292 C C . PHE B 1 142 ? 12.398 -11.023 0.649 1 98.94 142 PHE B C 1
ATOM 2294 O O . PHE B 1 142 ? 12.336 -12.148 0.138 1 98.94 142 PHE B O 1
ATOM 2301 N N . ALA B 1 143 ? 13.477 -10.289 0.68 1 98.75 143 ALA B N 1
ATOM 2302 C CA . ALA B 1 143 ? 14.734 -10.852 0.208 1 98.75 143 ALA B CA 1
ATOM 2303 C C . ALA B 1 143 ? 15.039 -12.18 0.909 1 98.75 143 ALA B C 1
ATOM 2305 O O . ALA B 1 143 ? 15.406 -13.156 0.262 1 98.75 143 ALA B O 1
ATOM 2306 N N . SER B 1 144 ? 14.859 -12.164 2.209 1 98.25 144 SER B N 1
ATOM 2307 C CA . SER B 1 144 ? 15.039 -13.398 2.965 1 98.25 144 SER B CA 1
ATOM 2308 C C . SER B 1 144 ? 14.023 -14.453 2.551 1 98.25 144 SER B C 1
ATOM 2310 O O . SER B 1 144 ? 14.359 -15.625 2.398 1 98.25 144 SER B O 1
ATOM 2312 N N . TRP B 1 145 ? 12.812 -14.117 2.375 1 98.69 145 TRP B N 1
ATOM 2313 C CA . TRP B 1 145 ? 11.695 -14.992 2.023 1 98.69 145 TRP B CA 1
ATOM 2314 C C . TRP B 1 145 ? 11.977 -15.727 0.717 1 98.69 145 TRP B C 1
ATOM 2316 O O . TRP B 1 145 ? 11.664 -16.906 0.589 1 98.69 145 TRP B O 1
ATOM 2326 N N . ILE B 1 146 ? 12.578 -15.008 -0.255 1 98.56 146 ILE B N 1
ATOM 2327 C CA . ILE B 1 146 ? 12.773 -15.594 -1.578 1 98.56 146 ILE B CA 1
ATOM 2328 C C . ILE B 1 146 ? 14.156 -16.234 -1.66 1 98.56 146 ILE B C 1
ATOM 2330 O O . ILE B 1 146 ? 14.547 -16.75 -2.707 1 98.56 146 ILE B O 1
ATOM 2334 N N . GLY B 1 147 ? 14.914 -16.172 -0.59 1 97.69 147 GLY B N 1
ATOM 2335 C CA . GLY B 1 147 ? 16.219 -16.812 -0.539 1 97.69 147 GLY B CA 1
ATOM 2336 C C . GLY B 1 147 ? 17.297 -16.016 -1.232 1 97.69 147 GLY B C 1
ATOM 2337 O O . GLY B 1 147 ? 18.234 -16.594 -1.81 1 97.69 147 GLY B O 1
ATOM 2338 N N . TRP B 1 148 ? 17.078 -14.727 -1.162 1 94.19 148 TRP B N 1
ATOM 2339 C CA . TRP B 1 148 ? 18.094 -13.844 -1.743 1 94.19 148 TRP B CA 1
ATOM 2340 C C . TRP B 1 148 ? 19.328 -13.781 -0.858 1 94.19 148 TRP B C 1
ATOM 2342 O O . TRP B 1 148 ? 19.234 -13.492 0.336 1 94.19 148 TRP B O 1
ATOM 2352 N N . GLU B 1 149 ? 20.312 -14.43 -1.183 1 78.31 149 GLU B N 1
ATOM 2353 C CA . GLU B 1 149 ? 21.594 -14.438 -0.497 1 78.31 149 GLU B CA 1
ATOM 2354 C C . GLU B 1 149 ? 22.641 -13.641 -1.274 1 78.31 149 GLU B C 1
ATOM 2356 O O . GLU B 1 149 ? 22.562 -13.531 -2.5 1 78.31 149 GLU B O 1
#

Secondary structure (DSSP, 8-state):
------------------EES-B-HHHHHHHHHTTT-EEEEEEETTEEEEEEEETTEEEEEEEEEEETTEEEEEEEEEE---SSPPPHHHHHHHHHH--S-EEEE-TTS-EEEEEEEE-TT-EEHHHHHHHHHHHHHHHHHHHHHTT--/------------------EES-B-HHHHHHHHHTTT-EEEEEEETTEEEEEEEETTEEEEEEEEEEETTEEEEEEEEEE---SSPPPHHHHHHHHHH--S-EEEE-TTS-EEEEEEEE-TT-EEHHHHHHHHHHHHHHHHHHHHHTT--

Radius of gyration: 22.85 Å; Cα contacts (8 Å, |Δi|>4): 536; chains: 2; bounding box: 45×82×51 Å

Nearest PDB structures (foldseek):
  6jnp-assembly1_E-2  TM=5.586E-01  e=1.500E-02  Pseudomonas aeruginosa
  2buj-assembly1_A  TM=3.450E-01  e=2.408E-01  Homo sapiens
  2lxf-assembly1_A  TM=3.398E-01  e=2.457E+00  Giardia lamblia ATCC 50803
  6z16-assembly1_e  TM=3.820E-01  e=5.748E+00  Anoxybacillus flavithermus WK1
  3fvc-assembly1_A  TM=2.182E-01  e=2.457E+00  Human herpesvirus 4 strain B95-8

Organism: NCBI:txid751945

Sequence (298 aa):
MRILVILLMLLGPTLAQGVRTALNPDELDALLRSVPYRYERVEKGGQVAFLVRLSGLKSLLLPMNCEEKGCTSLMLTASFGMKEKPSLERINAWNRERRFSRAYLDEEGDPVLEADLDLEGGVADRAILAFIDLFEENLRAFASWIGWEMRILVILLMLLGPTLAQGVRTALNPDELDALLRSVPYRYERVEKGGQVAFLVRLSGLKSLLLPMNCEEKGCTSLMLTASFGMKEKPSLERINAWNRERRFSRAYLDEEGDPVLEADLDLEGGVADRAILAFIDLFEENLRAFASWIGWE

InterPro domains:
  IPR019660 Putative sensory transduction regulator YbjN [PF10722] (24-147)

Solvent-accessible surface area (backbone atoms only — not comparable to full-atom values): 16702 Å² total; per-residue (Å²): 134,85,78,78,78,77,79,75,74,72,74,60,74,69,76,74,76,61,58,28,42,42,45,41,74,67,57,50,49,56,56,51,67,73,46,95,65,54,67,44,83,44,76,58,96,91,39,59,36,30,44,31,51,45,94,85,38,71,31,38,40,30,70,30,74,70,53,96,83,21,14,31,27,39,36,40,39,34,70,45,91,53,89,77,56,69,52,67,67,57,39,30,48,47,38,65,73,42,80,73,45,33,46,22,55,49,97,86,43,28,48,32,45,32,36,65,44,81,20,64,34,22,27,22,58,52,26,55,53,45,51,52,52,52,42,36,55,49,49,55,53,46,36,56,73,64,62,61,123,134,85,79,78,77,76,79,76,74,74,74,61,72,70,75,71,80,60,59,29,41,40,46,39,73,68,57,51,50,54,56,49,67,74,44,95,64,55,66,44,83,44,75,58,96,89,41,59,37,31,44,32,51,43,94,86,38,70,30,38,41,30,72,30,74,69,53,94,83,22,16,32,26,40,37,38,40,33,71,46,94,53,88,75,57,67,50,68,68,58,38,30,48,46,38,65,74,42,81,71,45,33,45,24,55,49,98,86,42,30,47,32,45,32,35,66,44,81,19,62,35,23,27,22,59,52,26,56,53,46,51,53,53,51,39,38,56,50,47,56,55,45,36,55,72,64,64,62,123

pLDDT: mean 91.5, std 15.76, range [37.12, 99.0]